Protein AF-A0A1V0BGT1-F1 (afdb_monomer)

Foldseek 3Di:
DPDDPDDWADDDPPPPPQQWQTDDDPVVVVVCVVVVHDDADDNGHTPLLVNLLVVLVVLCVVCVVVVNCVVCVLVSLVSLLVSLLSLLLVLLVLLVLLQVLCVVVVHDHLDLDDVCSVVCSVPNRQNVVSVVSSQSSCVSVVLDGQDVLSVVLSVLSCVQVVDRPLSPAFDWDQDPVRDTDTDHRCPDDGDRPSVVSSVSSVVSVVQQPDLPDQPSHSNVSSNVSVVVSCVVVVVDD

Radius of gyration: 20.03 Å; Cα contacts (8 Å, |Δi|>4): 282; chains: 1; bounding box: 56×40×54 Å

Structure (mmCIF, N/CA/C/O backbone):
data_AF-A0A1V0BGT1-F1
#
_entry.id   AF-A0A1V0BGT1-F1
#
loop_
_atom_site.group_PDB
_atom_site.id
_atom_site.type_symbol
_atom_site.label_atom_id
_atom_site.label_alt_id
_atom_site.label_comp_id
_atom_site.label_asym_id
_atom_site.label_entity_id
_atom_site.label_seq_id
_atom_site.pdbx_PDB_ins_code
_atom_site.Cartn_x
_atom_site.Cartn_y
_atom_site.Cartn_z
_atom_site.occupancy
_atom_site.B_iso_or_equiv
_atom_site.auth_seq_id
_atom_site.auth_comp_id
_atom_site.auth_asym_id
_atom_site.auth_atom_id
_atom_site.pdbx_PDB_model_num
ATOM 1 N N . MET A 1 1 ? -31.104 8.518 9.944 1.00 38.62 1 MET A N 1
ATOM 2 C CA . MET A 1 1 ? -30.681 7.632 8.843 1.00 38.62 1 MET A CA 1
ATOM 3 C C . MET A 1 1 ? -30.883 8.352 7.516 1.00 38.62 1 MET A C 1
ATOM 5 O O . MET A 1 1 ? -32.024 8.621 7.157 1.00 38.62 1 MET A O 1
ATOM 9 N N . SER A 1 2 ? -29.816 8.723 6.804 1.00 37.94 2 SER A N 1
ATOM 10 C CA . SER A 1 2 ? -29.949 9.074 5.385 1.00 37.94 2 SER A CA 1
ATOM 11 C C . SER A 1 2 ? -29.919 7.773 4.589 1.00 37.94 2 SER A C 1
ATOM 13 O O . SER A 1 2 ? -28.899 7.088 4.595 1.00 37.94 2 SER A O 1
ATOM 15 N N . GLN A 1 3 ? -31.022 7.416 3.931 1.00 43.50 3 GLN A N 1
ATOM 16 C CA . GLN A 1 3 ? -31.005 6.352 2.926 1.00 43.50 3 GLN A CA 1
ATOM 17 C C . GLN A 1 3 ? -29.917 6.674 1.895 1.00 43.50 3 GLN A C 1
ATOM 19 O O . GLN A 1 3 ? -29.832 7.811 1.422 1.00 43.50 3 GLN A O 1
ATOM 24 N N . LEU A 1 4 ? -29.067 5.694 1.584 1.00 51.91 4 LEU A N 1
ATOM 25 C CA . LEU A 1 4 ? -28.062 5.821 0.531 1.00 51.91 4 LEU A CA 1
ATOM 26 C C . LEU A 1 4 ? -28.767 6.268 -0.762 1.00 51.91 4 LEU A C 1
ATOM 28 O O . LEU A 1 4 ? -29.704 5.611 -1.212 1.00 51.91 4 LEU A O 1
ATOM 32 N N . GLN A 1 5 ? -28.349 7.402 -1.336 1.00 55.97 5 GLN A N 1
ATOM 33 C CA . GLN A 1 5 ? -28.971 7.965 -2.54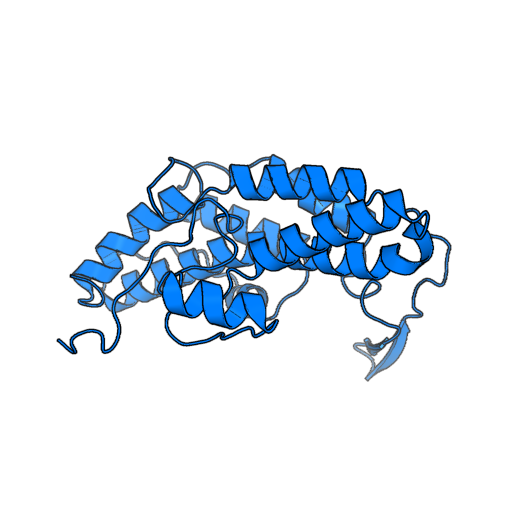7 1.00 55.97 5 GLN A CA 1
ATOM 34 C C . GLN A 1 5 ? -28.786 7.071 -3.785 1.00 55.97 5 GLN A C 1
ATOM 36 O O . GLN A 1 5 ? -29.566 7.171 -4.728 1.00 55.97 5 GLN A O 1
ATOM 41 N N . GLU A 1 6 ? -27.783 6.188 -3.779 1.00 61.09 6 GLU A N 1
ATOM 42 C CA . GLU A 1 6 ? -27.526 5.207 -4.833 1.00 61.09 6 GLU A CA 1
ATOM 43 C C . GLU A 1 6 ? -27.302 3.810 -4.220 1.00 61.09 6 GLU A C 1
ATOM 45 O O . GLU A 1 6 ? -26.682 3.707 -3.156 1.00 61.09 6 GLU A O 1
ATOM 50 N N . PRO A 1 7 ? -27.771 2.727 -4.870 1.00 69.25 7 PRO A N 1
ATOM 51 C CA . PRO A 1 7 ? -27.474 1.364 -4.439 1.00 69.25 7 PRO A CA 1
ATOM 52 C C . PRO A 1 7 ? -25.968 1.067 -4.519 1.00 69.25 7 PRO A C 1
ATOM 54 O O . PRO A 1 7 ? -25.305 1.417 -5.498 1.00 69.25 7 PRO A O 1
ATOM 57 N N . LEU A 1 8 ? -25.435 0.392 -3.495 1.00 75.62 8 LEU A N 1
ATOM 58 C CA . LEU A 1 8 ? -24.064 -0.123 -3.490 1.00 75.62 8 LEU A CA 1
ATOM 59 C C . LEU A 1 8 ? -23.987 -1.374 -4.368 1.00 75.62 8 LEU A C 1
ATOM 61 O O . LEU A 1 8 ? -24.786 -2.298 -4.222 1.00 75.62 8 LEU A O 1
ATOM 65 N N . TYR A 1 9 ? -23.008 -1.410 -5.267 1.00 78.06 9 TYR A N 1
ATOM 66 C CA . TYR A 1 9 ? -22.720 -2.574 -6.100 1.00 78.06 9 TYR A CA 1
ATOM 67 C C . TYR A 1 9 ? -21.392 -3.177 -5.667 1.00 78.06 9 TYR A C 1
ATOM 69 O O . TYR A 1 9 ? -20.457 -2.448 -5.345 1.00 78.06 9 TYR A O 1
ATOM 77 N N . LEU A 1 10 ? -21.284 -4.501 -5.694 1.00 77.44 10 LEU A N 1
ATOM 78 C CA . LEU A 1 10 ? -19.997 -5.171 -5.535 1.00 77.44 10 LEU A CA 1
ATOM 79 C C . LEU A 1 10 ? -19.204 -5.105 -6.853 1.00 77.44 10 LEU A C 1
ATOM 81 O O . LEU A 1 10 ? -19.816 -5.041 -7.928 1.00 77.44 10 LEU A O 1
ATOM 85 N N . PRO A 1 11 ? -17.860 -5.101 -6.802 1.00 73.06 11 PRO A N 1
ATOM 86 C CA . PRO A 1 11 ? -17.034 -5.301 -7.990 1.00 73.06 11 PRO A CA 1
ATOM 87 C C . PRO A 1 11 ? -17.420 -6.592 -8.727 1.00 73.06 11 PRO A C 1
ATOM 89 O O . PRO A 1 11 ? -17.835 -7.572 -8.108 1.00 73.06 11 PRO A O 1
ATOM 92 N N . LYS A 1 12 ? -17.302 -6.595 -10.059 1.00 70.62 12 LYS A N 1
ATOM 93 C CA . LYS A 1 12 ? -17.560 -7.794 -10.877 1.00 70.62 12 LYS A CA 1
ATOM 94 C C . LYS A 1 12 ? -16.383 -8.763 -10.780 1.00 70.62 12 LYS A C 1
ATOM 96 O O . LYS A 1 12 ? -15.253 -8.301 -10.739 1.00 70.62 12 LYS A O 1
ATOM 101 N N . ASP A 1 13 ? -16.624 -10.062 -10.957 1.00 66.12 13 ASP A N 1
ATOM 102 C CA . ASP A 1 13 ? -15.555 -11.080 -11.051 1.00 66.12 13 ASP A CA 1
ATOM 103 C C . ASP A 1 13 ? -14.520 -10.787 -12.154 1.00 66.12 13 ASP A C 1
ATOM 105 O O . ASP A 1 13 ? -13.369 -11.207 -12.079 1.00 66.12 13 ASP A O 1
ATOM 109 N N . SER A 1 14 ? -14.935 -10.080 -13.212 1.00 66.31 14 SER A N 1
ATOM 110 C CA . SER A 1 14 ? -14.071 -9.676 -14.326 1.00 66.31 14 SER A CA 1
ATOM 111 C C . SER A 1 14 ? -13.224 -8.434 -14.036 1.00 66.31 14 SER A C 1
ATOM 113 O O . SER A 1 14 ? -12.268 -8.160 -14.756 1.00 66.31 14 SER A O 1
ATOM 115 N N . GLU A 1 15 ? -13.633 -7.622 -13.062 1.00 67.44 15 GLU A N 1
ATOM 116 C CA . GLU A 1 15 ? -12.823 -6.510 -12.578 1.00 67.44 15 GLU A CA 1
ATOM 117 C C . GLU A 1 15 ? -11.793 -7.088 -11.605 1.00 67.44 15 GLU A C 1
ATOM 119 O O . GLU A 1 15 ? -12.158 -7.961 -10.820 1.00 67.44 15 GLU A O 1
ATOM 124 N N . PRO A 1 16 ? -10.516 -6.662 -11.632 1.00 68.06 16 PRO A N 1
ATOM 125 C CA . PRO A 1 16 ? -9.557 -7.137 -10.650 1.00 68.06 16 PRO A CA 1
ATOM 126 C C . PRO A 1 16 ? -10.090 -6.838 -9.249 1.00 68.06 16 PRO A C 1
ATOM 128 O O . PRO A 1 16 ? -10.141 -5.675 -8.827 1.00 68.06 16 PRO A O 1
ATOM 131 N N . SER A 1 17 ? -10.520 -7.896 -8.555 1.00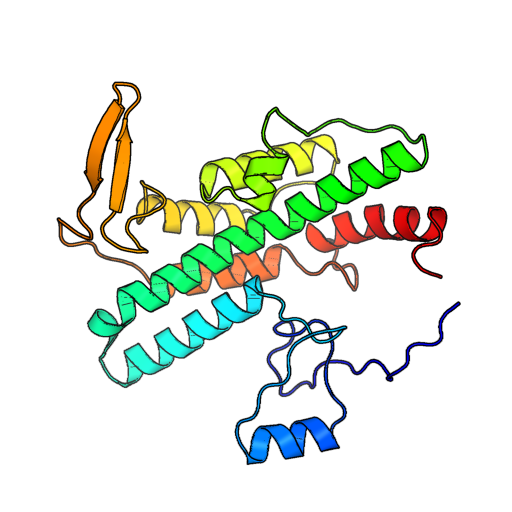 62.62 17 SER A N 1
ATOM 132 C CA . SER A 1 17 ? -11.022 -7.792 -7.196 1.00 62.62 17 SER A CA 1
ATOM 133 C C . SER A 1 17 ? -10.020 -6.991 -6.383 1.00 62.62 17 SER A C 1
ATOM 135 O O . SER A 1 17 ? -8.806 -7.179 -6.511 1.00 62.62 17 SER A O 1
ATOM 137 N N . ASN A 1 18 ? -10.546 -6.099 -5.549 1.00 68.19 18 ASN A N 1
ATOM 138 C CA . ASN A 1 18 ? -9.789 -5.242 -4.644 1.00 68.19 18 ASN A CA 1
ATOM 139 C C . ASN A 1 18 ? -9.192 -3.969 -5.251 1.00 68.19 18 ASN A C 1
ATOM 141 O O . ASN A 1 18 ? -8.587 -3.234 -4.488 1.00 68.19 18 ASN A O 1
ATOM 145 N N . VAL A 1 19 ? -9.369 -3.644 -6.541 1.00 76.62 19 VAL A N 1
ATOM 146 C CA . VAL A 1 19 ? -8.963 -2.319 -7.074 1.00 76.62 19 VAL A CA 1
ATOM 147 C C . VAL A 1 19 ? -9.947 -1.212 -6.684 1.00 76.62 19 VAL A C 1
ATOM 149 O O . VAL A 1 19 ? -9.522 -0.094 -6.400 1.00 76.62 19 VAL A O 1
ATOM 152 N N . LEU A 1 20 ? -11.246 -1.509 -6.621 1.00 81.31 20 LEU A N 1
ATOM 153 C CA . LEU A 1 20 ? -12.287 -0.604 -6.125 1.00 81.31 20 LEU A CA 1
ATOM 154 C C . LEU A 1 20 ? -12.924 -1.163 -4.850 1.00 81.31 20 LEU A C 1
ATOM 156 O O . LEU A 1 20 ? -13.073 -2.376 -4.713 1.00 81.31 20 LEU A O 1
ATOM 160 N N . ILE A 1 21 ? -13.335 -0.266 -3.947 1.00 76.19 21 ILE A N 1
ATOM 161 C CA . ILE A 1 21 ? -14.075 -0.633 -2.726 1.00 76.19 21 ILE A CA 1
ATOM 162 C C . ILE A 1 21 ? -15.527 -1.015 -3.068 1.00 76.19 21 ILE A C 1
ATOM 164 O O . ILE A 1 21 ? -16.044 -2.001 -2.554 1.00 76.19 21 ILE A O 1
ATOM 168 N N . TRP A 1 22 ? -16.163 -0.281 -3.987 1.00 78.50 22 TRP A N 1
ATOM 169 C CA . TRP A 1 22 ? -17.509 -0.570 -4.491 1.00 78.50 22 TRP A CA 1
ATOM 170 C C . TRP A 1 22 ? -17.566 -0.414 -6.018 1.00 78.50 22 TRP A C 1
ATOM 172 O O . TRP A 1 22 ? -16.886 0.432 -6.604 1.00 78.50 22 TRP A O 1
ATOM 182 N N . GLY A 1 23 ? -18.395 -1.236 -6.658 1.00 79.69 23 GLY A N 1
ATOM 183 C CA . GLY A 1 23 ? -18.613 -1.283 -8.099 1.00 79.69 23 GLY A CA 1
ATOM 184 C C . GLY A 1 23 ? -19.672 -0.301 -8.614 1.00 79.69 23 GLY A C 1
ATOM 185 O O . GLY A 1 23 ? -20.215 0.545 -7.900 1.00 79.69 23 GLY A O 1
ATOM 186 N N . LYS A 1 24 ? -19.982 -0.424 -9.908 1.00 81.81 24 LYS A N 1
ATOM 187 C CA . LYS A 1 24 ? -21.057 0.308 -10.603 1.00 81.81 24 LYS A CA 1
ATOM 188 C C . LYS A 1 24 ? -22.152 -0.663 -11.039 1.00 81.81 24 LYS A C 1
ATOM 190 O O . LYS A 1 24 ? -21.887 -1.858 -11.177 1.00 81.81 24 LYS A O 1
ATOM 195 N N . SER A 1 25 ? -23.335 -0.137 -11.369 1.00 85.00 25 SER A N 1
ATOM 196 C CA . SER A 1 25 ? -24.354 -0.950 -12.037 1.00 85.00 25 SER A CA 1
ATOM 197 C C . SER A 1 25 ? -23.792 -1.575 -13.325 1.00 85.00 25 SER A C 1
ATOM 199 O O . SER A 1 25 ? -22.964 -0.947 -14.006 1.00 85.00 25 SER A O 1
ATOM 201 N N . PRO A 1 26 ? -24.201 -2.805 -13.685 1.00 84.88 26 PRO A N 1
ATOM 202 C CA . PRO A 1 26 ? -23.688 -3.484 -14.868 1.00 84.88 26 PRO A CA 1
ATOM 203 C C . PRO A 1 26 ? -23.837 -2.674 -16.161 1.00 84.88 26 PRO A C 1
ATOM 205 O O . PRO A 1 26 ? -22.924 -2.703 -16.992 1.00 84.88 26 PRO A O 1
ATOM 208 N N . GLU A 1 27 ? -24.940 -1.938 -16.303 1.00 88.69 27 GLU A N 1
ATOM 209 C CA . GLU A 1 27 ? -25.273 -1.102 -17.458 1.00 88.69 27 GLU A CA 1
ATOM 210 C C . GLU A 1 27 ? -24.335 0.100 -17.551 1.00 88.69 27 GLU A C 1
ATOM 212 O O . GLU A 1 27 ? -23.765 0.353 -18.614 1.00 88.69 27 GLU A O 1
ATOM 217 N N . LEU A 1 28 ? -24.122 0.805 -16.432 1.00 87.75 28 LEU A N 1
ATOM 218 C CA . LEU A 1 28 ? -23.223 1.956 -16.383 1.00 87.75 28 LEU A CA 1
ATOM 219 C C . LEU A 1 28 ? -21.777 1.522 -16.616 1.00 87.75 28 LEU A C 1
ATOM 221 O O . LEU A 1 28 ? -21.063 2.173 -17.370 1.00 87.75 28 LEU A O 1
ATOM 225 N N . ALA A 1 29 ? -21.361 0.396 -16.028 1.00 85.56 29 ALA A N 1
ATOM 226 C CA . ALA A 1 29 ? -20.041 -0.175 -16.270 1.00 85.56 29 ALA A CA 1
ATOM 227 C C . ALA A 1 29 ? -19.832 -0.491 -17.759 1.00 85.56 29 ALA A C 1
ATOM 229 O O . ALA A 1 29 ? -18.795 -0.150 -18.317 1.00 85.56 29 ALA A O 1
ATOM 230 N N . LYS A 1 30 ? -20.822 -1.103 -18.425 1.00 88.44 30 LYS A N 1
ATOM 231 C CA . LYS A 1 30 ? -20.742 -1.414 -19.860 1.00 88.44 30 LYS A CA 1
ATOM 232 C C . LYS A 1 30 ? -20.669 -0.146 -20.715 1.00 88.44 30 LYS A C 1
ATOM 234 O O . LYS A 1 30 ? -19.862 -0.094 -21.641 1.00 88.44 30 LYS A O 1
ATOM 239 N N . ALA A 1 31 ? -21.490 0.857 -20.403 1.00 91.44 31 ALA A N 1
ATOM 240 C CA . ALA A 1 31 ? -21.488 2.135 -21.106 1.00 91.44 31 ALA A CA 1
ATOM 241 C C . ALA A 1 31 ? -20.132 2.838 -20.962 1.00 91.44 31 ALA A C 1
ATOM 243 O O . ALA A 1 31 ? -19.497 3.125 -21.971 1.00 91.44 31 ALA A O 1
ATOM 244 N N . ASP A 1 32 ? -19.656 3.019 -19.729 1.00 91.56 32 ASP A N 1
ATOM 245 C CA . ASP A 1 32 ? -18.374 3.659 -19.423 1.00 91.56 32 ASP A CA 1
ATOM 246 C C . ASP A 1 32 ? -17.196 2.930 -20.106 1.00 91.56 32 ASP A C 1
ATOM 248 O O . ASP A 1 32 ? -16.354 3.579 -20.725 1.00 91.56 32 ASP A O 1
ATOM 252 N N . LEU A 1 33 ? -17.166 1.589 -20.078 1.00 88.25 33 LEU A N 1
ATOM 253 C CA . LEU A 1 33 ? -16.124 0.791 -20.740 1.00 88.25 33 LEU A CA 1
ATOM 254 C C . LEU A 1 33 ? -16.113 0.975 -22.261 1.00 88.25 33 LEU A C 1
ATOM 256 O O . LEU A 1 33 ? -15.042 1.088 -22.850 1.00 88.25 33 LEU A O 1
ATOM 260 N N . SER A 1 34 ? -17.285 1.034 -22.901 1.00 92.38 34 SER A N 1
ATOM 261 C CA . SER A 1 34 ? -17.382 1.157 -24.364 1.00 92.38 34 SER A CA 1
ATOM 262 C C . SER A 1 34 ? -16.814 2.467 -24.921 1.00 92.38 34 SER A C 1
ATOM 264 O O . SER A 1 34 ? -16.474 2.532 -26.100 1.00 92.38 34 SER A O 1
ATOM 266 N N . VAL A 1 35 ? -16.692 3.493 -24.074 1.00 95.44 35 VAL A N 1
ATOM 267 C CA . VAL A 1 35 ? -16.174 4.820 -24.440 1.00 95.44 35 VAL A CA 1
ATOM 268 C C . VAL A 1 35 ? -14.925 5.223 -23.645 1.00 95.44 35 VAL A C 1
ATOM 270 O O . VAL A 1 35 ? -14.478 6.360 -23.754 1.00 95.44 35 VAL A O 1
ATOM 273 N N . GLY A 1 36 ? -14.352 4.315 -22.846 1.00 90.00 36 GLY A N 1
ATOM 274 C CA . GLY A 1 36 ? -13.121 4.563 -22.087 1.00 90.00 36 GLY A CA 1
ATOM 275 C C . GLY A 1 36 ? -13.251 5.595 -20.958 1.00 90.00 36 GLY A C 1
ATOM 276 O O . GLY A 1 36 ? -12.300 6.322 -20.682 1.00 90.00 36 GLY A O 1
ATOM 277 N N . ILE A 1 37 ? -14.413 5.690 -20.305 1.00 91.06 37 ILE A N 1
ATOM 278 C CA . ILE A 1 37 ? -14.660 6.657 -19.225 1.00 91.06 37 ILE A CA 1
ATOM 279 C C . ILE A 1 37 ? -14.452 6.011 -17.852 1.00 91.06 37 ILE A C 1
ATOM 281 O O . ILE A 1 37 ? -15.076 5.010 -17.509 1.00 91.06 37 ILE A O 1
ATOM 285 N N . ALA A 1 38 ? -13.638 6.646 -17.007 1.00 86.44 38 ALA A N 1
ATOM 286 C CA . ALA A 1 38 ? -13.582 6.354 -15.578 1.00 86.44 38 ALA A CA 1
ATOM 287 C C . ALA A 1 38 ? -14.452 7.353 -14.797 1.00 86.44 38 ALA A C 1
ATOM 289 O O . ALA A 1 38 ? -14.438 8.553 -15.058 1.00 86.44 38 ALA A O 1
ATOM 290 N N . ARG A 1 39 ? -15.193 6.857 -13.799 1.00 83.94 39 ARG A N 1
ATOM 291 C CA . ARG A 1 39 ? -15.967 7.687 -12.856 1.00 83.94 39 ARG A CA 1
ATOM 292 C C . ARG A 1 39 ? -15.571 7.267 -11.456 1.00 83.94 39 ARG A C 1
ATOM 294 O O . ARG A 1 39 ? -15.813 6.114 -11.103 1.00 83.94 39 ARG A O 1
ATOM 301 N N . ILE A 1 40 ? -14.944 8.177 -10.722 1.00 82.00 40 ILE A N 1
ATOM 302 C CA . ILE A 1 40 ? -14.318 7.921 -9.424 1.00 82.00 40 ILE A CA 1
ATOM 303 C C . ILE A 1 40 ? -14.889 8.917 -8.408 1.00 82.00 40 ILE A C 1
ATOM 305 O O . ILE A 1 40 ? -15.132 10.071 -8.760 1.00 82.00 40 ILE A O 1
ATOM 309 N N . GLY A 1 41 ? -15.110 8.473 -7.168 1.00 77.31 41 GLY A N 1
ATOM 310 C CA . GLY A 1 41 ? -15.596 9.303 -6.061 1.00 77.31 41 GLY A CA 1
ATOM 311 C C . GLY A 1 41 ? -16.835 8.737 -5.360 1.00 77.31 41 GLY A C 1
ATOM 312 O O . GLY A 1 41 ? -17.443 7.761 -5.810 1.00 77.31 41 GLY A O 1
ATOM 313 N N . GLY A 1 42 ? -17.206 9.356 -4.235 1.00 78.00 42 GLY A N 1
ATOM 314 C CA . GLY A 1 42 ? -18.254 8.846 -3.343 1.00 78.00 42 GLY A CA 1
ATOM 315 C C . GLY A 1 42 ? -17.851 7.497 -2.745 1.00 78.00 42 GLY A C 1
ATOM 316 O O . GLY A 1 42 ? -16.711 7.328 -2.329 1.00 78.00 42 GLY A O 1
ATOM 317 N N . PHE A 1 43 ? -18.754 6.517 -2.771 1.00 72.75 43 PHE A N 1
ATOM 318 C CA . PHE A 1 43 ? -18.443 5.143 -2.355 1.00 72.75 43 PHE A CA 1
ATOM 319 C C . PHE A 1 43 ? -17.559 4.395 -3.375 1.00 72.75 43 PHE A C 1
ATOM 321 O O . PHE A 1 43 ? -16.993 3.357 -3.075 1.00 72.75 43 PHE A O 1
ATOM 328 N N . ARG A 1 44 ? -17.361 4.913 -4.591 1.00 77.44 44 ARG A N 1
ATOM 329 C CA . ARG A 1 44 ? -16.545 4.254 -5.626 1.00 77.44 44 ARG A CA 1
ATOM 330 C C . ARG A 1 44 ? -15.138 4.833 -5.643 1.00 77.44 44 ARG A C 1
ATOM 332 O O . ARG A 1 44 ? -14.752 5.553 -6.570 1.00 77.44 44 ARG A O 1
ATOM 339 N N . THR A 1 45 ? -14.398 4.574 -4.575 1.00 78.44 45 THR A N 1
ATOM 340 C CA . THR A 1 45 ? -13.001 4.987 -4.429 1.00 78.44 45 THR A CA 1
ATOM 341 C C . THR A 1 45 ? -12.053 3.830 -4.745 1.00 78.44 45 THR A C 1
ATOM 343 O O . THR A 1 45 ? -12.373 2.669 -4.461 1.00 78.44 45 THR A O 1
ATOM 346 N N . PRO A 1 46 ? -10.882 4.115 -5.345 1.00 83.75 46 PRO A N 1
ATOM 347 C CA . PRO A 1 46 ? -9.865 3.104 -5.545 1.00 83.75 46 PRO A CA 1
ATOM 348 C C . PRO A 1 46 ? -9.283 2.670 -4.209 1.00 83.75 46 PRO A C 1
ATOM 350 O O . PRO A 1 46 ? -8.938 3.497 -3.364 1.00 83.75 46 PRO A O 1
ATOM 353 N N . ASN A 1 47 ? -9.070 1.371 -4.065 1.00 86.25 47 ASN A N 1
ATOM 354 C CA . ASN A 1 47 ? -8.040 0.880 -3.177 1.00 86.25 47 ASN A CA 1
ATOM 355 C C . ASN A 1 47 ? -6.695 1.183 -3.843 1.00 86.25 47 ASN A C 1
ATOM 357 O O . ASN A 1 47 ? -6.218 0.449 -4.712 1.00 86.25 47 ASN A O 1
ATOM 361 N N . TYR A 1 48 ? -6.105 2.313 -3.465 1.00 88.94 48 TYR A N 1
ATOM 362 C CA . TYR A 1 48 ? -4.898 2.814 -4.109 1.00 88.94 48 TYR A CA 1
ATOM 363 C C . TYR A 1 48 ? -3.741 1.809 -4.064 1.00 88.94 48 TYR A C 1
ATOM 365 O O . TYR A 1 48 ? -3.053 1.660 -5.069 1.00 88.94 48 TYR A O 1
ATOM 373 N N . ALA A 1 49 ? -3.554 1.068 -2.964 1.00 91.25 49 ALA A N 1
ATOM 374 C CA . ALA A 1 49 ? -2.494 0.062 -2.869 1.00 91.25 49 ALA A CA 1
ATOM 375 C C . ALA A 1 49 ? -2.630 -0.998 -3.975 1.00 91.25 49 ALA A C 1
ATOM 377 O O . ALA A 1 49 ? -1.674 -1.265 -4.704 1.00 91.25 49 ALA A O 1
ATOM 378 N N . GLN A 1 50 ? -3.839 -1.539 -4.147 1.00 89.75 50 GLN A N 1
ATOM 379 C CA . GLN A 1 50 ? -4.139 -2.535 -5.178 1.00 89.75 50 GLN A CA 1
ATOM 380 C C . GLN A 1 50 ? -4.085 -1.942 -6.582 1.00 89.75 50 GLN A C 1
ATOM 382 O O . GLN A 1 50 ? -3.552 -2.570 -7.493 1.00 89.75 50 GLN A O 1
ATOM 387 N N . ALA A 1 51 ? -4.583 -0.718 -6.763 1.00 91.19 51 ALA A N 1
ATOM 388 C CA . ALA A 1 51 ? -4.529 -0.025 -8.043 1.00 91.19 51 ALA A CA 1
ATOM 389 C C . ALA A 1 51 ? -3.078 0.173 -8.516 1.00 91.19 51 ALA A C 1
ATOM 391 O O . ALA A 1 51 ? -2.761 -0.144 -9.662 1.00 91.19 51 ALA A O 1
ATOM 392 N N . TYR A 1 52 ? -2.179 0.629 -7.635 1.00 94.75 52 TYR A N 1
ATOM 393 C CA . TYR A 1 52 ? -0.759 0.782 -7.960 1.00 94.75 52 TYR A CA 1
ATOM 394 C C . TYR A 1 52 ? -0.066 -0.560 -8.191 1.00 94.75 52 TYR A C 1
ATOM 396 O O . TYR A 1 52 ? 0.694 -0.690 -9.151 1.00 94.75 52 TYR A O 1
ATOM 404 N N . LEU A 1 53 ? -0.362 -1.573 -7.371 1.00 94.06 53 LEU A N 1
ATOM 405 C CA . LEU A 1 53 ? 0.184 -2.919 -7.536 1.00 94.06 53 LEU A CA 1
ATOM 406 C C . LEU A 1 53 ? -0.221 -3.538 -8.883 1.00 94.06 53 LEU A C 1
ATOM 408 O O . LEU A 1 53 ? 0.618 -4.109 -9.585 1.00 94.06 53 LEU A O 1
ATOM 412 N N . HIS A 1 54 ? -1.492 -3.390 -9.262 1.00 93.38 54 HIS A N 1
ATOM 413 C CA . HIS A 1 54 ? -2.024 -3.875 -10.530 1.00 93.38 54 HIS A CA 1
ATOM 414 C C . HIS A 1 54 ? -1.453 -3.093 -11.717 1.00 93.38 54 HIS A C 1
ATOM 416 O O . HIS A 1 54 ? -1.023 -3.700 -12.698 1.00 93.38 54 HIS A O 1
ATOM 422 N N . ALA A 1 55 ? -1.379 -1.763 -11.620 1.00 95.06 55 ALA A N 1
ATOM 423 C CA . ALA A 1 55 ? -0.770 -0.923 -12.647 1.00 95.06 55 ALA A CA 1
ATOM 424 C C . ALA A 1 55 ? 0.704 -1.288 -12.880 1.00 95.06 55 ALA A C 1
ATOM 426 O O . ALA A 1 55 ? 1.117 -1.434 -14.029 1.00 95.06 55 ALA A O 1
ATOM 427 N N . ALA A 1 56 ? 1.474 -1.510 -11.809 1.00 97.00 56 ALA A N 1
ATOM 428 C CA . ALA A 1 56 ? 2.860 -1.962 -11.898 1.00 97.00 56 ALA A CA 1
ATOM 429 C C . ALA A 1 56 ? 2.972 -3.322 -12.603 1.00 97.00 56 ALA A C 1
ATOM 431 O O . ALA A 1 56 ? 3.791 -3.476 -13.50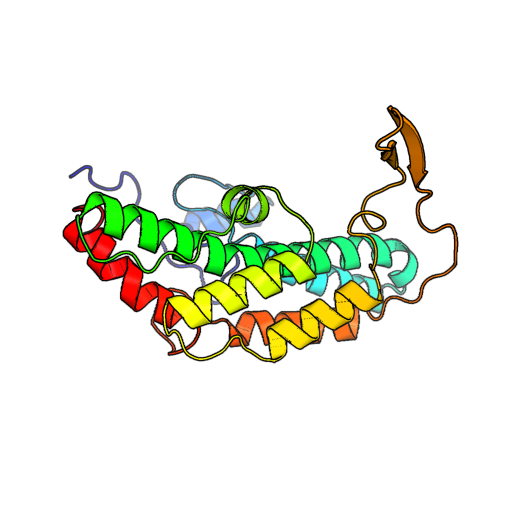6 1.00 97.00 56 ALA A O 1
ATOM 432 N N . SER A 1 57 ? 2.116 -4.287 -12.244 1.00 96.75 57 SER A N 1
ATOM 433 C CA . SER A 1 57 ? 2.088 -5.612 -12.875 1.00 96.75 57 SER A CA 1
ATOM 434 C C . SER A 1 57 ? 1.765 -5.534 -14.367 1.00 96.75 57 SER A C 1
ATOM 436 O O . SER A 1 57 ? 2.443 -6.157 -15.184 1.00 96.75 57 SER A O 1
ATOM 438 N N . THR A 1 58 ? 0.744 -4.758 -14.732 1.00 96.44 58 THR A N 1
ATOM 439 C CA . THR A 1 58 ? 0.323 -4.578 -16.124 1.00 96.44 58 THR A CA 1
ATOM 440 C C . THR A 1 58 ? 1.417 -3.901 -16.939 1.00 96.44 58 THR A C 1
ATOM 442 O O . THR A 1 58 ? 1.781 -4.404 -18.001 1.00 96.44 58 THR A O 1
ATOM 445 N N . LEU A 1 59 ? 2.002 -2.817 -16.421 1.00 97.81 59 LEU A N 1
ATOM 446 C CA . LEU A 1 59 ? 3.085 -2.116 -17.102 1.00 97.81 59 LEU A CA 1
ATOM 447 C C . LEU A 1 59 ? 4.330 -2.997 -17.241 1.00 97.81 59 LEU A C 1
ATOM 449 O O . LEU A 1 59 ? 4.934 -3.012 -18.308 1.00 97.81 59 LEU A O 1
ATOM 453 N N . LEU A 1 60 ? 4.681 -3.779 -16.216 1.00 98.25 60 LEU A N 1
ATOM 454 C CA . LEU A 1 60 ? 5.785 -4.736 -16.275 1.00 98.25 60 LEU A CA 1
ATOM 455 C C . LEU A 1 60 ? 5.561 -5.790 -17.365 1.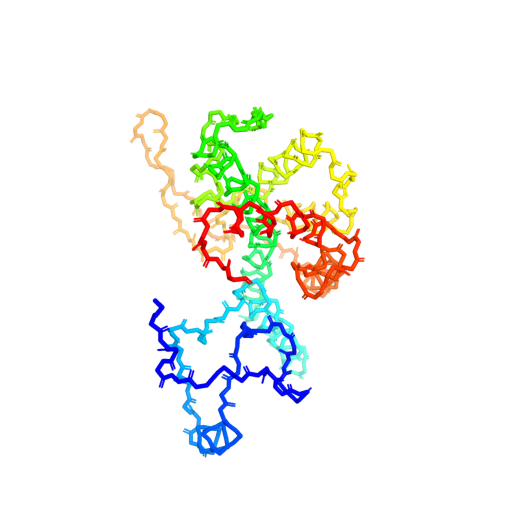00 98.25 60 LEU A C 1
ATOM 457 O O . LEU A 1 60 ? 6.454 -6.022 -18.172 1.00 98.25 60 LEU A O 1
ATOM 461 N N . LYS A 1 61 ? 4.370 -6.397 -17.426 1.00 98.12 61 LYS A N 1
ATOM 462 C CA . LYS A 1 61 ? 4.035 -7.405 -18.446 1.00 98.12 61 LYS A CA 1
ATOM 463 C C . LYS A 1 61 ? 4.143 -6.845 -19.861 1.00 98.12 61 LYS A C 1
ATOM 465 O O . LYS A 1 61 ? 4.766 -7.474 -20.710 1.00 98.12 61 LYS A O 1
ATOM 470 N N . VAL A 1 62 ? 3.568 -5.665 -20.098 1.00 97.94 62 VAL A N 1
ATOM 471 C CA . VAL A 1 62 ? 3.655 -4.988 -21.400 1.00 97.94 62 VAL A CA 1
ATOM 472 C C . VAL A 1 62 ? 5.106 -4.635 -21.720 1.00 97.94 62 VAL A C 1
ATOM 474 O O . VAL A 1 62 ? 5.568 -4.910 -22.817 1.00 97.94 62 VAL A O 1
ATOM 477 N N . SER A 1 63 ? 5.861 -4.103 -20.759 1.00 97.50 63 SER A N 1
ATOM 478 C CA . SER A 1 63 ? 7.253 -3.695 -20.989 1.00 97.50 63 SER A CA 1
ATOM 479 C C . SER A 1 63 ? 8.179 -4.872 -21.284 1.00 97.50 63 SER A C 1
ATOM 481 O O . SER A 1 63 ? 9.118 -4.722 -22.057 1.00 97.50 63 SER A O 1
ATOM 483 N N . LEU A 1 64 ? 7.919 -6.037 -20.686 1.00 97.19 64 LEU A N 1
ATOM 484 C CA . LEU A 1 64 ? 8.620 -7.279 -21.014 1.00 97.19 64 LEU A CA 1
ATOM 485 C C . LEU A 1 64 ? 8.265 -7.768 -22.422 1.00 97.19 64 LEU A C 1
ATOM 487 O O . LEU A 1 64 ? 9.161 -8.149 -23.164 1.00 97.19 64 LEU A O 1
ATOM 491 N N . HIS A 1 65 ? 6.980 -7.746 -22.786 1.00 97.94 65 HIS A N 1
ATOM 492 C CA . HIS A 1 65 ? 6.510 -8.176 -24.106 1.00 97.94 65 HIS A CA 1
ATOM 493 C C . HIS A 1 65 ? 7.039 -7.286 -25.238 1.00 97.94 65 HIS A C 1
ATOM 495 O O . HIS A 1 65 ? 7.471 -7.790 -26.266 1.00 97.94 65 HIS A O 1
ATOM 501 N N . GLU A 1 66 ? 7.027 -5.970 -25.032 1.00 97.75 66 GLU A N 1
ATOM 502 C CA . GLU A 1 66 ? 7.469 -4.973 -26.013 1.00 97.75 66 GLU A CA 1
ATOM 503 C C . GLU A 1 66 ? 8.981 -4.682 -25.938 1.00 97.75 66 GLU A C 1
ATOM 505 O O . GLU A 1 66 ? 9.456 -3.771 -26.607 1.00 97.75 66 GLU A O 1
ATOM 510 N N . GLU A 1 67 ? 9.738 -5.388 -25.090 1.00 97.25 67 GLU A N 1
ATOM 511 C CA . GLU A 1 67 ? 11.184 -5.177 -24.887 1.00 97.25 67 GLU A CA 1
ATOM 512 C C . GLU A 1 67 ? 11.551 -3.723 -24.500 1.00 97.25 67 GLU A C 1
ATOM 514 O O . GLU A 1 67 ? 12.609 -3.194 -24.835 1.00 97.25 67 GLU A O 1
ATOM 519 N N . THR A 1 68 ? 10.677 -3.054 -23.742 1.00 96.88 68 THR A N 1
ATOM 520 C CA . THR A 1 68 ? 10.826 -1.647 -23.326 1.00 96.88 68 THR A CA 1
ATOM 521 C C . THR A 1 68 ? 11.125 -1.490 -21.833 1.00 96.88 68 THR A C 1
ATOM 523 O O . THR A 1 68 ? 10.830 -0.447 -21.243 1.00 96.88 68 THR A O 1
ATOM 526 N N . LEU A 1 69 ? 11.710 -2.511 -21.197 1.00 94.00 69 LEU A N 1
ATOM 527 C CA . LEU A 1 69 ? 11.883 -2.547 -19.743 1.00 94.00 69 LEU A CA 1
ATOM 528 C C . LEU A 1 69 ? 12.696 -1.359 -19.213 1.00 94.00 69 LEU A C 1
ATOM 530 O O . LEU A 1 69 ? 12.283 -0.748 -18.233 1.00 94.00 69 LEU A O 1
ATOM 534 N N . ASP A 1 70 ? 13.774 -0.962 -19.889 1.00 90.69 70 ASP A N 1
ATOM 535 C CA . ASP A 1 70 ? 14.604 0.170 -19.457 1.00 90.69 70 ASP A CA 1
ATOM 536 C C . ASP A 1 70 ? 13.836 1.499 -19.483 1.00 90.69 70 ASP A C 1
ATOM 538 O O . ASP A 1 70 ? 13.974 2.310 -18.566 1.00 90.69 70 ASP A O 1
ATOM 542 N N . HIS A 1 71 ? 12.947 1.682 -20.468 1.00 90.50 71 HIS A N 1
ATOM 543 C CA . HIS A 1 71 ? 12.102 2.874 -20.604 1.00 90.50 71 HIS A CA 1
ATOM 544 C C . HIS A 1 71 ? 11.077 2.991 -19.471 1.00 90.50 71 HIS A C 1
ATOM 546 O O . HIS A 1 71 ? 10.776 4.090 -19.006 1.00 90.50 71 HIS A O 1
ATOM 552 N N . HIS A 1 72 ? 10.540 1.855 -19.026 1.00 94.62 72 HIS A N 1
ATOM 553 C CA . HIS A 1 72 ? 9.464 1.802 -18.038 1.00 94.62 72 HIS A CA 1
ATOM 554 C C . HIS A 1 72 ? 9.938 1.404 -16.638 1.00 94.62 72 HIS A C 1
ATOM 556 O O . HIS A 1 72 ? 9.138 1.421 -15.704 1.00 94.62 72 HIS A O 1
ATOM 562 N N . SER A 1 73 ? 11.225 1.095 -16.467 1.00 92.44 73 SER A N 1
ATOM 563 C CA . SER A 1 73 ? 11.800 0.583 -15.220 1.00 92.44 73 SER A CA 1
ATOM 564 C C . SER A 1 73 ? 11.497 1.482 -14.021 1.00 92.44 73 SER A C 1
ATOM 566 O O . SER A 1 73 ? 10.981 1.021 -13.003 1.00 92.44 73 SER A O 1
ATOM 568 N N . LEU A 1 74 ? 11.742 2.783 -14.170 1.00 90.56 74 LEU A N 1
ATOM 569 C CA . LEU A 1 74 ? 11.473 3.791 -13.150 1.00 90.56 74 LEU A CA 1
ATOM 570 C C . LEU A 1 74 ? 9.976 3.952 -12.843 1.00 90.56 74 LEU A C 1
ATOM 572 O O . LEU A 1 74 ? 9.618 3.854 -11.669 1.00 90.56 74 LEU A O 1
ATOM 576 N N . PRO A 1 75 ? 9.083 4.156 -13.835 1.00 93.25 75 PRO A N 1
ATOM 577 C CA . PRO A 1 75 ? 7.642 4.143 -13.596 1.00 93.25 75 PRO A CA 1
ATOM 578 C C . PRO A 1 75 ? 7.145 2.885 -12.874 1.00 93.25 75 PRO A C 1
ATOM 580 O O . PRO A 1 75 ? 6.390 3.002 -11.911 1.00 93.25 75 PRO A O 1
ATOM 583 N N . ILE A 1 76 ? 7.586 1.692 -13.289 1.00 96.06 76 ILE A N 1
ATOM 584 C CA . ILE A 1 76 ? 7.198 0.430 -12.643 1.00 96.06 76 ILE A CA 1
ATOM 585 C C . ILE A 1 76 ? 7.658 0.436 -11.184 1.00 96.06 76 ILE A C 1
ATOM 587 O O . ILE A 1 76 ? 6.847 0.208 -10.285 1.00 96.06 76 ILE A O 1
ATOM 591 N N . PHE A 1 77 ? 8.930 0.754 -10.931 1.00 94.81 77 PHE A N 1
ATOM 592 C CA . PHE A 1 77 ? 9.477 0.786 -9.577 1.00 94.81 77 PHE A CA 1
ATOM 593 C C . PHE A 1 77 ? 8.774 1.817 -8.684 1.00 94.81 77 PHE A C 1
ATOM 595 O O . PHE A 1 77 ? 8.476 1.536 -7.524 1.00 94.81 77 PHE A O 1
ATOM 602 N N . PHE A 1 78 ? 8.439 2.993 -9.221 1.00 93.00 78 PHE A N 1
ATOM 603 C CA . PHE A 1 78 ? 7.675 4.012 -8.503 1.00 93.00 78 PHE A CA 1
ATOM 604 C C . PHE A 1 78 ? 6.309 3.481 -8.043 1.00 93.00 78 PHE A C 1
ATOM 606 O O . PHE A 1 78 ? 5.942 3.652 -6.877 1.00 93.00 78 PHE A O 1
ATOM 613 N N . LEU A 1 79 ? 5.577 2.807 -8.937 1.00 95.44 79 LEU A N 1
ATOM 614 C CA . LEU A 1 79 ? 4.276 2.210 -8.626 1.00 95.44 79 LEU A CA 1
ATOM 615 C C . LEU A 1 79 ? 4.411 1.111 -7.560 1.00 95.44 79 LEU A C 1
ATOM 617 O O . LEU A 1 79 ? 3.636 1.086 -6.606 1.00 95.44 79 LEU A O 1
ATOM 621 N N . GLN A 1 80 ? 5.432 0.256 -7.667 1.00 96.25 80 GLN A N 1
ATOM 622 C CA . GLN A 1 80 ? 5.734 -0.795 -6.687 1.00 96.25 80 GLN A CA 1
ATOM 623 C C . GLN A 1 80 ? 6.035 -0.222 -5.301 1.00 96.25 80 GLN A C 1
ATOM 625 O O . GLN A 1 80 ? 5.434 -0.624 -4.304 1.00 96.25 80 GLN A O 1
ATOM 630 N N . ARG A 1 81 ? 6.927 0.769 -5.235 1.00 94.69 81 ARG A N 1
ATOM 631 C CA . ARG A 1 81 ? 7.281 1.450 -3.989 1.00 94.69 81 ARG A CA 1
ATOM 632 C C . ARG A 1 81 ? 6.068 2.111 -3.345 1.00 94.69 81 ARG A C 1
ATOM 634 O O . ARG A 1 81 ? 5.923 2.075 -2.125 1.00 94.69 81 ARG A O 1
ATOM 641 N N . HIS A 1 82 ? 5.201 2.734 -4.138 1.00 93.75 82 HIS A N 1
ATOM 642 C CA . HIS A 1 82 ? 4.031 3.412 -3.595 1.00 93.75 82 HIS A CA 1
ATOM 643 C C . HIS A 1 82 ? 2.940 2.428 -3.149 1.00 93.75 82 HIS A C 1
ATOM 645 O O . HIS A 1 82 ? 2.312 2.649 -2.116 1.00 93.75 82 HIS A O 1
ATOM 651 N N . ALA A 1 83 ? 2.785 1.296 -3.844 1.00 95.44 83 ALA A N 1
ATOM 652 C CA . ALA A 1 83 ? 1.970 0.189 -3.355 1.00 95.44 83 ALA A CA 1
ATOM 653 C C . ALA A 1 83 ? 2.475 -0.306 -1.988 1.00 95.44 83 ALA A C 1
ATOM 655 O O . ALA A 1 83 ? 1.679 -0.419 -1.062 1.00 95.44 83 ALA A O 1
ATOM 656 N N . ALA A 1 84 ? 3.788 -0.508 -1.824 1.00 96.06 84 ALA A N 1
ATOM 657 C CA . ALA A 1 84 ? 4.391 -0.903 -0.546 1.00 96.06 84 ALA A CA 1
ATOM 658 C C . ALA A 1 84 ? 4.097 0.100 0.583 1.00 96.06 84 ALA A C 1
ATOM 660 O O . ALA A 1 84 ? 3.701 -0.294 1.677 1.00 96.06 84 ALA A O 1
ATOM 661 N N . GLU A 1 85 ? 4.243 1.401 0.307 1.00 95.50 85 GLU A N 1
ATOM 662 C CA . GLU A 1 85 ? 3.923 2.472 1.260 1.00 95.50 85 GLU A CA 1
ATOM 663 C C . GLU A 1 85 ? 2.467 2.380 1.736 1.00 95.50 85 GLU A C 1
ATOM 665 O O . GLU A 1 85 ? 2.195 2.458 2.933 1.00 95.50 85 GLU A O 1
ATOM 670 N N . LEU A 1 86 ? 1.527 2.177 0.813 1.00 94.88 86 LEU A N 1
ATOM 671 C CA . LEU A 1 86 ? 0.104 2.104 1.140 1.00 94.88 86 LEU A CA 1
ATOM 672 C C . LEU A 1 86 ? -0.280 0.794 1.837 1.00 94.88 86 LEU A C 1
ATOM 674 O O . LEU A 1 86 ? -1.142 0.820 2.712 1.00 94.88 86 LEU A O 1
ATOM 678 N N . LEU A 1 87 ? 0.383 -0.322 1.515 1.00 95.25 87 LEU A N 1
ATOM 679 C CA . LEU A 1 87 ? 0.229 -1.587 2.243 1.00 95.25 87 LEU A CA 1
ATOM 680 C C . LEU A 1 87 ? 0.667 -1.466 3.712 1.00 95.25 87 LEU A C 1
ATOM 682 O O . LEU A 1 87 ? 0.106 -2.148 4.563 1.00 95.25 87 LEU A O 1
ATOM 686 N N . LEU A 1 88 ? 1.622 -0.584 4.026 1.00 96.75 88 LEU A N 1
ATOM 687 C CA . LEU A 1 88 ? 2.022 -0.276 5.405 1.00 96.75 88 LEU A CA 1
ATOM 688 C C . LEU A 1 88 ? 1.090 0.745 6.069 1.00 96.75 88 LEU A C 1
ATOM 690 O O . LEU A 1 88 ? 0.740 0.608 7.239 1.00 96.75 88 LEU A O 1
ATOM 694 N N . LYS A 1 89 ? 0.669 1.778 5.332 1.00 95.62 89 LYS A N 1
ATOM 695 C CA . LYS A 1 89 ? -0.191 2.841 5.872 1.00 95.62 89 LYS A CA 1
ATOM 696 C C . LYS A 1 89 ? -1.607 2.371 6.177 1.00 95.62 89 LYS A C 1
ATOM 698 O O . LYS A 1 89 ? -2.167 2.821 7.167 1.00 95.62 89 LYS A O 1
ATOM 703 N N . ALA A 1 90 ? -2.176 1.472 5.376 1.00 92.75 90 ALA A N 1
ATOM 704 C CA . ALA A 1 90 ? -3.530 0.966 5.595 1.00 92.75 90 ALA A CA 1
ATOM 705 C C . ALA A 1 90 ? -3.735 0.357 7.004 1.00 92.75 90 ALA A C 1
ATOM 707 O O . ALA A 1 90 ? -4.620 0.832 7.719 1.00 92.75 90 ALA A O 1
ATOM 708 N N . PRO A 1 91 ? -2.919 -0.615 7.468 1.00 94.38 91 PRO A N 1
ATOM 709 C CA . PRO A 1 91 ? -3.048 -1.135 8.827 1.00 94.38 91 PRO A CA 1
ATOM 710 C C . PRO A 1 91 ? -2.759 -0.071 9.898 1.00 94.38 91 PRO A C 1
ATOM 712 O O . PRO A 1 91 ? -3.467 -0.027 10.901 1.00 94.38 91 PRO A O 1
ATOM 715 N N . LEU A 1 92 ? -1.785 0.828 9.685 1.00 95.38 92 LEU A N 1
ATOM 716 C CA . LEU A 1 92 ? -1.497 1.925 10.625 1.00 95.38 92 LEU A CA 1
ATOM 717 C C . LEU A 1 92 ? -2.683 2.869 10.815 1.00 95.38 92 LEU A C 1
ATOM 719 O O . LEU A 1 92 ? -3.001 3.240 11.943 1.00 95.38 92 LEU A O 1
ATOM 723 N N . GLN A 1 93 ? -3.333 3.260 9.720 1.00 93.38 93 GLN A N 1
ATOM 724 C CA . GLN A 1 93 ? -4.493 4.146 9.749 1.00 93.38 93 GLN A CA 1
ATOM 725 C C . GLN A 1 93 ? -5.645 3.509 10.525 1.00 93.38 93 GLN A C 1
ATOM 727 O O . GLN A 1 93 ? -6.205 4.163 11.402 1.00 93.38 93 GLN A O 1
ATOM 732 N N . LEU A 1 94 ? -5.920 2.218 10.309 1.00 92.62 94 LEU A N 1
ATOM 733 C CA . LEU A 1 94 ? -6.906 1.489 11.111 1.00 92.62 94 LEU A CA 1
ATOM 734 C C . LEU A 1 94 ? -6.524 1.422 12.589 1.00 92.62 94 LEU A C 1
ATOM 736 O O . LEU A 1 94 ? -7.369 1.650 13.448 1.00 92.62 94 LEU A O 1
ATOM 740 N N . GLY A 1 95 ? -5.258 1.156 12.916 1.00 93.94 95 GLY A N 1
ATOM 741 C CA . GLY A 1 95 ? -4.798 1.183 14.305 1.00 93.94 95 GLY A CA 1
ATOM 742 C C . GLY A 1 95 ? -5.008 2.545 14.970 1.00 93.94 95 GLY A C 1
ATOM 743 O O . GLY A 1 95 ? -5.449 2.615 16.119 1.00 93.94 95 GLY A O 1
ATOM 744 N N . ILE A 1 96 ? -4.723 3.633 14.248 1.00 93.56 96 ILE A N 1
ATOM 745 C CA . ILE A 1 96 ? -4.951 5.007 14.716 1.00 93.56 96 ILE A CA 1
ATOM 746 C C . ILE A 1 96 ? -6.450 5.243 14.943 1.00 93.56 96 ILE A C 1
ATOM 748 O O . ILE A 1 96 ? -6.831 5.818 15.963 1.00 93.56 96 ILE A O 1
ATOM 752 N N . GLU A 1 97 ? -7.309 4.794 14.028 1.00 92.81 97 GLU A N 1
ATOM 753 C CA . GLU A 1 97 ? -8.762 4.882 14.192 1.00 92.81 97 GLU A CA 1
ATOM 754 C C . GLU A 1 97 ? -9.249 4.097 15.410 1.00 92.81 97 GLU A C 1
ATOM 756 O O . GLU A 1 97 ? -9.988 4.651 16.222 1.00 92.81 97 GLU A O 1
ATOM 761 N N . ILE A 1 98 ? -8.780 2.860 15.606 1.00 93.56 98 ILE A N 1
ATOM 762 C CA . ILE A 1 98 ? -9.108 2.038 16.781 1.00 93.56 98 ILE A CA 1
ATOM 763 C C . ILE A 1 98 ? -8.832 2.817 18.066 1.00 93.56 98 ILE A C 1
ATOM 765 O O . ILE A 1 98 ? -9.666 2.841 18.972 1.00 93.56 98 ILE A O 1
ATOM 769 N N . GLN A 1 99 ? -7.679 3.479 18.157 1.00 91.75 99 GLN A N 1
ATOM 770 C CA . GLN A 1 99 ? -7.364 4.286 19.329 1.00 91.75 99 GLN A CA 1
ATOM 771 C C . GLN A 1 99 ? -8.277 5.498 19.487 1.00 91.75 99 GLN A C 1
ATOM 773 O O . GLN A 1 99 ? -8.780 5.726 20.587 1.00 91.75 99 GLN A O 1
ATOM 778 N N . LYS A 1 100 ? -8.522 6.246 18.404 1.00 91.75 100 LYS A N 1
ATOM 779 C CA . LYS A 1 100 ? -9.421 7.410 18.417 1.00 91.75 100 LYS A CA 1
ATOM 780 C C . LYS A 1 100 ? -10.821 7.021 18.893 1.00 91.75 100 LYS A C 1
ATOM 782 O O . LYS A 1 100 ? -11.398 7.715 19.727 1.00 91.75 100 LYS A O 1
ATOM 787 N N . TYR A 1 101 ? -11.356 5.895 18.419 1.00 93.31 101 TYR A N 1
ATOM 788 C CA . TYR A 1 101 ? -12.665 5.408 18.853 1.00 93.31 101 TYR A CA 1
ATOM 789 C C . TYR A 1 101 ? -12.656 4.892 20.291 1.00 93.31 101 TYR A C 1
ATOM 791 O O . TYR A 1 101 ? -13.587 5.177 21.039 1.00 93.31 101 TYR A O 1
ATOM 799 N N . ARG A 1 102 ? -11.604 4.186 20.725 1.00 93.38 102 ARG A N 1
ATOM 800 C CA . ARG A 1 102 ? -11.474 3.781 22.134 1.00 93.38 102 ARG A CA 1
ATOM 801 C C . ARG A 1 102 ? -11.458 4.989 23.065 1.00 93.38 102 ARG A C 1
ATOM 803 O O . ARG A 1 102 ? -12.155 4.967 24.072 1.00 93.38 102 ARG A O 1
ATOM 810 N N . GLU A 1 103 ? -10.728 6.042 22.711 1.00 92.31 103 GLU A N 1
ATOM 811 C CA . GLU A 1 103 ? -10.708 7.296 23.465 1.00 92.31 103 GLU A CA 1
ATOM 812 C C . GLU A 1 103 ? -12.084 7.981 23.471 1.00 92.31 103 GLU A C 1
ATOM 814 O O . GLU A 1 103 ? -12.597 8.288 24.547 1.00 92.31 103 GLU A O 1
ATOM 819 N N . LYS A 1 104 ? -12.726 8.129 22.300 1.00 92.62 104 LYS A N 1
ATOM 820 C CA . LYS A 1 104 ? -14.094 8.674 22.153 1.00 92.62 104 LYS A CA 1
ATOM 821 C C . LYS A 1 104 ? -15.107 7.944 23.045 1.00 92.62 104 LYS A C 1
ATOM 823 O O . LYS A 1 104 ? -15.994 8.583 23.602 1.00 92.62 104 LYS A O 1
ATOM 828 N N . LEU A 1 105 ? -14.963 6.627 23.189 1.00 94.75 105 LEU A N 1
ATOM 829 C CA . LEU A 1 105 ? -15.860 5.755 23.955 1.00 94.75 105 LEU A CA 1
ATOM 830 C C . LEU A 1 105 ? -15.406 5.516 25.410 1.00 94.75 105 LEU A C 1
ATOM 832 O O . LEU A 1 105 ? -16.011 4.711 26.114 1.00 94.75 105 LEU A O 1
ATOM 836 N N . GLY A 1 106 ? -14.331 6.162 25.878 1.00 93.38 106 GLY A N 1
ATOM 837 C CA . GLY A 1 106 ? -13.819 5.984 27.244 1.00 93.38 106 GLY A CA 1
ATOM 838 C C . GLY A 1 106 ? -13.288 4.574 27.553 1.00 93.38 106 GLY A C 1
ATOM 839 O O . GLY A 1 106 ? -13.268 4.156 28.712 1.00 93.38 106 GLY A O 1
ATOM 840 N N . LYS A 1 107 ? -12.868 3.819 26.532 1.00 91.75 107 LYS A N 1
ATOM 841 C CA . LYS A 1 107 ? -12.305 2.466 26.657 1.00 91.75 107 LYS A CA 1
ATOM 842 C C . LYS A 1 107 ? -10.790 2.500 26.909 1.00 91.75 107 LYS A C 1
ATOM 844 O O . LYS A 1 107 ? -10.125 3.468 26.538 1.00 91.75 107 LYS A O 1
ATOM 849 N N . PRO A 1 108 ? -10.203 1.424 27.473 1.00 88.75 108 PRO A N 1
ATOM 850 C CA . PRO A 1 108 ? -8.754 1.307 27.609 1.00 88.75 108 PRO A CA 1
ATOM 851 C C . PRO A 1 108 ? -8.038 1.502 26.268 1.00 88.75 108 PRO A C 1
ATOM 853 O O . PRO A 1 108 ? -8.309 0.788 25.300 1.00 88.75 108 PRO A O 1
ATOM 856 N N . ASN A 1 109 ? -7.105 2.453 26.223 1.00 83.00 109 ASN A N 1
ATOM 857 C CA . ASN A 1 109 ? -6.337 2.776 25.027 1.00 83.00 109 ASN A CA 1
ATOM 858 C C . ASN A 1 109 ? -4.869 2.337 25.198 1.00 83.00 109 ASN A C 1
ATOM 860 O O . ASN A 1 109 ? -4.090 3.051 25.835 1.00 83.00 109 ASN A O 1
ATOM 864 N N . PRO A 1 110 ? -4.470 1.161 24.673 1.00 77.06 110 PRO A N 1
ATOM 865 C CA . PRO A 1 110 ? -3.072 0.763 24.645 1.00 77.06 110 PRO A CA 1
ATOM 866 C C . PRO A 1 110 ? -2.342 1.670 23.645 1.00 77.06 110 PRO A C 1
ATOM 868 O O . PRO A 1 110 ? -2.487 1.550 22.427 1.00 77.06 110 PRO A O 1
ATOM 871 N N . ASN A 1 111 ? -1.613 2.648 24.180 1.00 79.94 111 ASN A N 1
ATOM 872 C CA . ASN A 1 111 ? -1.011 3.705 23.384 1.00 79.94 111 ASN A CA 1
ATOM 873 C C . ASN A 1 111 ? 0.228 3.202 22.614 1.00 79.94 111 ASN A C 1
ATOM 875 O O . ASN A 1 111 ? 1.293 3.050 23.207 1.00 79.94 111 ASN A O 1
ATOM 879 N N . PHE A 1 112 ? 0.104 2.982 21.300 1.00 83.50 112 PHE A N 1
ATOM 880 C CA . PHE A 1 112 ? 1.226 2.745 20.383 1.00 83.50 112 PHE A CA 1
ATOM 881 C C . PHE A 1 112 ? 1.673 4.000 19.611 1.00 83.50 112 PHE A C 1
ATOM 883 O O . PHE A 1 112 ? 2.638 3.929 18.850 1.00 83.50 112 PHE A O 1
ATOM 890 N N . LEU A 1 113 ? 1.009 5.153 19.783 1.00 80.94 113 LEU A N 1
ATOM 891 C CA . LEU A 1 113 ? 1.337 6.377 19.049 1.00 80.94 113 LEU A CA 1
ATOM 892 C C . LEU A 1 113 ? 2.617 6.992 19.606 1.00 80.94 113 LEU A C 1
ATOM 894 O O . LEU A 1 113 ? 2.610 7.793 20.543 1.00 80.94 113 LEU A O 1
ATOM 898 N N . SER A 1 114 ? 3.742 6.624 18.999 1.00 76.19 114 SER A N 1
ATOM 899 C CA . SER A 1 114 ? 4.994 7.340 19.206 1.00 76.19 114 SER A CA 1
ATOM 900 C C . SER A 1 114 ? 4.898 8.762 18.637 1.00 76.19 114 SER A C 1
ATOM 902 O O . SER A 1 114 ? 4.062 9.073 17.780 1.00 76.19 114 SER A O 1
ATOM 904 N N . LYS A 1 115 ? 5.769 9.662 19.108 1.00 76.69 115 LYS A N 1
ATOM 905 C CA . LYS A 1 115 ? 5.820 11.041 18.607 1.00 76.69 115 LYS A CA 1
ATOM 906 C C . LYS A 1 115 ? 6.013 11.038 17.081 1.00 76.69 115 LYS A C 1
ATOM 908 O O . LYS A 1 115 ? 6.993 10.495 16.570 1.00 76.69 115 LYS A O 1
ATOM 913 N N . GLY A 1 116 ? 5.080 11.664 16.366 1.00 80.62 116 GLY A N 1
ATOM 914 C CA . GLY A 1 116 ? 5.108 11.777 14.906 1.00 80.62 116 GLY A CA 1
ATOM 915 C C . GLY A 1 116 ? 4.694 10.514 14.141 1.00 80.62 116 GLY A C 1
ATOM 916 O O . GLY A 1 116 ? 4.855 10.502 12.926 1.00 80.62 116 GLY A O 1
ATOM 917 N N . LEU A 1 117 ? 4.176 9.463 14.798 1.00 88.88 117 LEU A N 1
ATOM 918 C CA . LEU A 1 117 ? 3.652 8.282 14.095 1.00 88.88 117 LEU A CA 1
ATOM 919 C C . LEU A 1 117 ? 2.488 8.663 13.183 1.00 88.88 117 LEU A C 1
ATOM 921 O O . LEU A 1 117 ? 2.504 8.303 12.013 1.00 88.88 117 LEU A O 1
ATOM 925 N N . THR A 1 118 ? 1.521 9.438 13.682 1.00 87.38 118 THR A N 1
ATOM 926 C CA . THR A 1 118 ? 0.389 9.923 12.875 1.00 87.38 118 THR A CA 1
ATOM 927 C C . THR A 1 118 ? 0.879 10.673 11.637 1.00 87.38 118 THR A C 1
ATOM 929 O O . THR A 1 118 ? 0.484 10.340 10.523 1.00 87.38 118 THR A O 1
ATOM 932 N N . ASP A 1 119 ? 1.835 11.592 11.810 1.00 88.56 119 ASP A N 1
ATOM 933 C CA . ASP A 1 119 ? 2.424 12.341 10.698 1.00 88.56 119 ASP A CA 1
ATOM 934 C C . ASP A 1 119 ? 3.097 11.410 9.678 1.00 88.56 119 ASP A C 1
ATOM 936 O O . ASP A 1 119 ? 2.975 11.624 8.470 1.00 88.56 119 ASP A O 1
ATOM 940 N N . ARG A 1 120 ? 3.794 10.358 10.134 1.00 90.50 120 ARG A N 1
ATOM 941 C CA . ARG A 1 120 ? 4.400 9.348 9.251 1.00 90.50 120 ARG A CA 1
ATOM 942 C C . ARG A 1 120 ? 3.343 8.505 8.535 1.00 90.50 120 ARG A C 1
ATOM 944 O O . ARG A 1 120 ? 3.450 8.322 7.324 1.00 90.50 120 ARG A O 1
ATOM 951 N N . ALA A 1 121 ? 2.315 8.041 9.238 1.00 89.88 121 ALA A N 1
ATOM 952 C CA . ALA A 1 121 ? 1.224 7.253 8.671 1.00 89.88 121 ALA A CA 1
ATOM 953 C C . ALA A 1 121 ? 0.418 8.044 7.625 1.00 89.88 121 ALA A C 1
ATOM 955 O O . ALA A 1 121 ? -0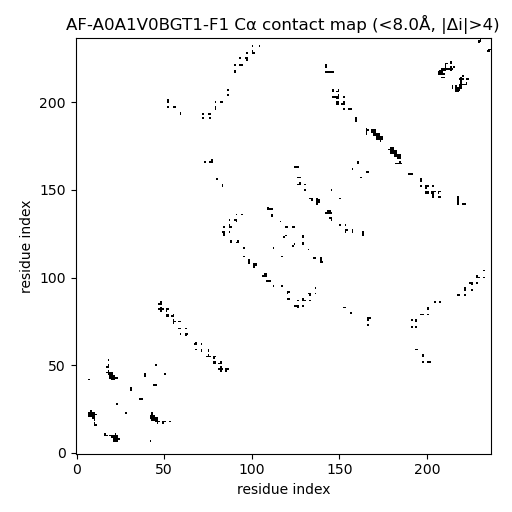.060 7.473 6.647 1.00 89.88 121 ALA A O 1
ATOM 956 N N . GLU A 1 122 ? 0.304 9.362 7.780 1.00 88.25 122 GLU A N 1
ATOM 957 C CA . GLU A 1 122 ? -0.392 10.224 6.823 1.00 88.25 122 GLU A CA 1
ATOM 958 C C . GLU A 1 122 ? 0.536 10.663 5.679 1.00 88.25 122 GLU A C 1
ATOM 960 O O . GLU A 1 122 ? 0.243 10.446 4.501 1.00 88.25 122 GLU A O 1
ATOM 965 N N . SER A 1 123 ? 1.705 11.216 6.006 1.00 86.56 123 SER A N 1
ATOM 966 C CA . SER A 1 123 ? 2.557 11.950 5.057 1.00 86.56 123 SER A CA 1
ATOM 967 C C . SER A 1 123 ? 3.971 11.388 4.885 1.00 86.56 123 SER A C 1
ATOM 969 O O . SER A 1 123 ? 4.663 11.738 3.931 1.00 86.56 123 SER A O 1
ATOM 971 N N . GLY A 1 124 ? 4.404 10.491 5.770 1.00 87.12 124 GLY A N 1
ATOM 972 C CA . GLY A 1 124 ? 5.721 9.864 5.711 1.00 87.12 124 GLY A CA 1
ATOM 973 C C . GLY A 1 124 ? 5.872 8.914 4.526 1.00 87.12 124 GLY A C 1
ATOM 974 O O . GLY A 1 124 ? 4.901 8.351 4.026 1.00 87.12 124 GLY A O 1
ATOM 975 N N . HIS A 1 125 ? 7.114 8.728 4.084 1.00 89.81 125 HIS A N 1
ATOM 976 C CA . HIS A 1 125 ? 7.444 7.923 2.903 1.00 89.81 125 HIS A CA 1
ATOM 977 C C . HIS A 1 125 ? 8.553 6.887 3.149 1.00 89.81 125 HIS A C 1
ATOM 979 O O . HIS A 1 125 ? 8.951 6.189 2.212 1.00 89.81 125 HIS A O 1
ATOM 985 N N . GLY A 1 126 ? 9.091 6.830 4.371 1.00 90.94 126 GLY A N 1
ATOM 986 C CA . GLY A 1 126 ? 10.146 5.900 4.768 1.00 90.94 126 GLY A CA 1
ATOM 987 C C . GLY A 1 126 ? 9.563 4.525 5.069 1.00 90.94 126 GLY A C 1
ATOM 988 O O . GLY A 1 126 ? 8.849 4.358 6.056 1.00 90.94 126 GLY A O 1
ATOM 989 N N . LEU A 1 127 ? 9.809 3.554 4.183 1.00 93.81 127 LEU A N 1
ATOM 990 C CA . LEU A 1 127 ? 9.260 2.203 4.333 1.00 93.81 127 LEU A CA 1
ATOM 991 C C . LEU A 1 127 ? 9.771 1.487 5.597 1.00 93.81 127 LEU A C 1
ATOM 993 O O . LEU A 1 127 ? 8.940 0.878 6.268 1.00 93.81 127 LEU A O 1
ATOM 997 N N . PRO A 1 128 ? 11.067 1.562 5.975 1.00 94.12 128 PRO A N 1
ATOM 998 C CA . PRO A 1 128 ? 11.545 0.941 7.212 1.00 94.12 128 PRO A CA 1
ATOM 999 C C . PRO A 1 128 ? 10.887 1.520 8.470 1.00 94.12 128 PRO A C 1
ATOM 1001 O O . PRO A 1 128 ? 10.511 0.775 9.372 1.00 94.12 128 PRO A O 1
ATOM 1004 N N . GLU A 1 129 ? 10.702 2.841 8.527 1.00 93.19 129 GLU A N 1
ATOM 1005 C CA . GLU A 1 129 ? 10.046 3.509 9.651 1.00 93.19 129 GLU A CA 1
ATOM 1006 C C . GLU A 1 129 ? 8.566 3.133 9.735 1.00 93.19 129 GLU A C 1
ATOM 1008 O O . GLU A 1 129 ? 8.077 2.811 10.814 1.00 93.19 129 GLU A O 1
ATOM 1013 N N . LEU A 1 130 ? 7.870 3.110 8.594 1.00 95.38 130 LEU A N 1
ATOM 1014 C CA . LEU A 1 130 ? 6.479 2.666 8.523 1.00 95.38 130 LEU A CA 1
ATOM 1015 C C . LEU A 1 130 ? 6.330 1.194 8.936 1.00 95.38 130 LEU A C 1
ATOM 1017 O O . LEU A 1 130 ? 5.401 0.863 9.664 1.00 95.38 130 LEU A O 1
ATOM 1021 N N . LEU A 1 131 ? 7.246 0.313 8.520 1.00 96.69 131 LEU A N 1
ATOM 1022 C CA . LEU A 1 131 ? 7.249 -1.091 8.941 1.00 96.69 131 LEU A CA 1
ATOM 1023 C C . LEU A 1 131 ? 7.446 -1.227 10.455 1.00 96.69 131 LEU A C 1
ATOM 1025 O O . LEU A 1 131 ? 6.685 -1.945 11.097 1.00 96.69 131 LEU A O 1
ATOM 1029 N N . SER A 1 132 ? 8.396 -0.490 11.031 1.00 95.31 132 SER A N 1
ATOM 1030 C CA . SER A 1 132 ? 8.624 -0.455 12.483 1.00 95.31 132 SER A CA 1
ATOM 1031 C C . SER A 1 132 ? 7.395 0.045 13.258 1.00 95.31 132 SER A C 1
ATOM 1033 O O . SER A 1 132 ? 7.026 -0.511 14.299 1.00 95.31 132 SER A O 1
ATOM 1035 N N . ASP A 1 133 ? 6.698 1.055 12.726 1.00 95.56 133 ASP A N 1
ATOM 1036 C CA . ASP A 1 133 ? 5.440 1.539 13.299 1.00 95.56 133 ASP A CA 1
ATOM 1037 C C . ASP A 1 133 ? 4.347 0.449 13.246 1.00 95.56 133 ASP A C 1
ATOM 1039 O O . ASP A 1 133 ? 3.627 0.260 14.231 1.00 95.56 133 ASP A O 1
ATOM 1043 N N . VAL A 1 134 ? 4.241 -0.309 12.142 1.00 95.94 134 VAL A N 1
ATOM 1044 C CA . VAL A 1 134 ? 3.287 -1.432 12.017 1.00 95.94 134 VAL A CA 1
ATOM 1045 C C . VAL A 1 134 ? 3.617 -2.528 13.031 1.00 95.94 134 VAL A C 1
ATOM 1047 O O . VAL A 1 134 ? 2.719 -3.026 13.706 1.00 95.94 134 VAL A O 1
ATOM 1050 N N . GLU A 1 135 ? 4.889 -2.895 13.184 1.00 96.00 135 GLU A N 1
ATOM 1051 C CA . GLU A 1 135 ? 5.328 -3.907 14.154 1.00 96.00 135 GLU A CA 1
ATOM 1052 C C . GLU A 1 135 ? 5.021 -3.494 15.597 1.00 96.00 135 GLU A C 1
ATOM 1054 O O . GLU A 1 135 ? 4.528 -4.300 16.396 1.00 96.00 135 GLU A O 1
ATOM 1059 N N . THR A 1 136 ? 5.247 -2.219 15.915 1.00 94.88 136 THR A N 1
ATOM 1060 C CA . THR A 1 136 ? 4.903 -1.640 17.217 1.00 94.88 136 THR A CA 1
ATOM 1061 C C . THR A 1 136 ? 3.398 -1.720 17.460 1.00 94.88 136 THR A C 1
ATOM 1063 O O . THR A 1 136 ? 2.963 -2.212 18.502 1.00 94.88 136 THR A O 1
ATOM 1066 N N . MET A 1 137 ? 2.594 -1.292 16.485 1.00 95.25 137 MET A N 1
ATOM 1067 C CA . MET A 1 137 ? 1.136 -1.356 16.556 1.00 95.25 137 MET A CA 1
ATOM 1068 C C . MET A 1 137 ? 0.640 -2.792 16.763 1.00 95.25 137 MET A C 1
ATOM 1070 O O . MET A 1 137 ? -0.159 -3.032 17.665 1.00 95.25 137 MET A O 1
ATOM 1074 N N . VAL A 1 138 ? 1.123 -3.748 15.965 1.00 94.88 138 VAL A N 1
ATOM 1075 C CA . VAL A 1 138 ? 0.743 -5.168 16.054 1.00 94.88 138 VAL A CA 1
ATOM 1076 C C . VAL A 1 138 ? 1.045 -5.742 17.432 1.00 94.88 138 VAL A C 1
ATOM 1078 O O . VAL A 1 138 ? 0.207 -6.440 18.002 1.00 94.88 138 VAL A O 1
ATOM 1081 N N . THR A 1 139 ? 2.200 -5.392 17.998 1.00 93.88 139 THR A N 1
ATOM 1082 C CA . THR A 1 139 ? 2.597 -5.822 19.343 1.00 93.88 139 THR A CA 1
ATOM 1083 C C . THR A 1 139 ? 1.674 -5.235 20.412 1.00 93.88 139 THR A C 1
ATOM 1085 O O . THR A 1 139 ? 1.162 -5.960 21.263 1.00 93.88 139 THR A O 1
ATOM 1088 N N . VAL A 1 140 ? 1.423 -3.923 20.366 1.00 92.81 140 VAL A N 1
ATOM 1089 C CA . VAL A 1 140 ? 0.621 -3.213 21.376 1.00 92.81 140 VAL A CA 1
ATOM 1090 C C . VAL A 1 140 ? -0.859 -3.602 21.317 1.00 92.81 140 VAL A C 1
ATOM 1092 O O . VAL A 1 140 ? -1.505 -3.728 22.358 1.00 92.81 140 VAL A O 1
ATOM 1095 N N . LEU A 1 141 ? -1.397 -3.817 20.115 1.00 91.62 141 LEU A N 1
ATOM 1096 C CA . LEU A 1 141 ? -2.772 -4.269 19.898 1.00 91.62 141 LEU A CA 1
ATOM 1097 C C . LEU A 1 141 ? -2.937 -5.795 20.006 1.00 91.62 141 LEU A C 1
ATOM 1099 O O . LEU A 1 141 ? -4.065 -6.271 19.923 1.00 91.62 141 LEU A O 1
ATOM 1103 N N . GLN A 1 142 ? -1.849 -6.544 20.230 1.00 92.69 142 GLN A N 1
ATOM 1104 C CA . GLN A 1 142 ? -1.837 -8.007 20.372 1.00 92.69 142 GLN A CA 1
ATOM 1105 C C . GLN A 1 142 ? -2.431 -8.743 19.156 1.00 92.69 142 GLN A C 1
ATOM 1107 O O . GLN A 1 142 ? -3.167 -9.715 19.295 1.00 92.69 142 GLN A O 1
ATOM 1112 N N . LEU A 1 143 ? -2.084 -8.293 17.946 1.00 90.56 143 LEU A N 1
ATOM 1113 C CA . LEU A 1 143 ? -2.634 -8.794 16.674 1.00 90.56 143 LEU A CA 1
ATOM 1114 C C . LEU A 1 143 ? -1.862 -9.991 16.094 1.00 90.56 143 LEU A C 1
ATOM 1116 O O . LEU A 1 143 ? -2.032 -10.335 14.925 1.00 90.56 143 LEU A O 1
ATOM 1120 N N . GLY A 1 144 ? -0.973 -10.598 16.883 1.00 89.44 144 GLY A N 1
ATOM 1121 C CA . GLY A 1 144 ? -0.039 -11.623 16.422 1.00 89.44 144 GLY A CA 1
ATOM 1122 C C . GLY A 1 144 ? 1.259 -11.013 15.895 1.00 89.44 144 GLY A C 1
ATOM 1123 O O . GLY A 1 144 ? 1.933 -10.281 16.616 1.00 89.44 144 GLY A O 1
ATOM 1124 N N . ALA A 1 145 ? 1.632 -11.342 14.658 1.00 91.06 145 ALA A N 1
ATOM 1125 C CA . ALA A 1 145 ? 2.870 -10.888 14.030 1.00 91.06 145 ALA A CA 1
ATOM 1126 C C . ALA A 1 145 ? 2.597 -10.222 12.678 1.00 91.06 145 ALA A C 1
ATOM 1128 O O . ALA A 1 145 ? 1.655 -10.578 11.970 1.00 91.06 145 ALA A O 1
ATOM 1129 N N . VAL A 1 146 ? 3.457 -9.274 12.301 1.00 94.75 146 VAL A N 1
ATOM 1130 C CA . VAL A 1 146 ? 3.483 -8.752 10.930 1.00 94.75 146 VAL A CA 1
ATOM 1131 C C . VAL A 1 146 ? 3.889 -9.886 9.982 1.00 94.75 146 VAL A C 1
ATOM 1133 O O . VAL A 1 146 ? 4.860 -10.582 10.301 1.00 94.75 146 VAL A O 1
ATOM 1136 N N . PRO A 1 147 ? 3.194 -10.075 8.843 1.00 95.50 147 PRO A N 1
ATOM 1137 C CA . PRO A 1 147 ? 3.561 -11.095 7.867 1.00 95.50 147 PRO A CA 1
ATOM 1138 C C . PRO A 1 147 ? 4.991 -10.916 7.350 1.00 95.50 147 PRO A C 1
ATOM 1140 O O . PRO A 1 147 ? 5.408 -9.802 7.010 1.00 95.50 147 PRO A O 1
ATOM 1143 N N . ASP A 1 148 ? 5.741 -12.012 7.252 1.00 97.31 148 ASP A N 1
ATOM 1144 C CA . ASP A 1 148 ? 7.128 -11.978 6.781 1.00 97.31 148 ASP A CA 1
ATOM 1145 C C . ASP A 1 148 ? 7.226 -11.531 5.321 1.00 97.31 148 ASP A C 1
ATOM 1147 O O . ASP A 1 148 ? 8.178 -10.852 4.943 1.00 97.31 148 ASP A O 1
ATOM 1151 N N . GLU A 1 149 ? 6.209 -11.818 4.510 1.00 97.62 149 GLU A N 1
ATOM 1152 C CA . GLU A 1 149 ? 6.111 -11.367 3.125 1.00 97.62 149 GLU A CA 1
ATOM 1153 C C . GLU A 1 149 ? 6.182 -9.840 3.022 1.00 97.62 149 GLU A C 1
ATOM 1155 O O . GLU A 1 149 ? 6.833 -9.309 2.119 1.00 97.62 149 GLU A O 1
ATOM 1160 N N . LEU A 1 150 ? 5.564 -9.127 3.971 1.00 96.50 150 LEU A N 1
ATOM 1161 C CA . LEU A 1 150 ? 5.608 -7.668 4.018 1.00 96.50 150 LEU A CA 1
ATOM 1162 C C . LEU A 1 150 ? 7.013 -7.170 4.359 1.00 96.50 150 LEU A C 1
ATOM 1164 O O . LEU A 1 150 ? 7.519 -6.274 3.682 1.00 96.50 150 LEU A O 1
ATOM 1168 N N . ARG A 1 151 ? 7.675 -7.788 5.347 1.00 97.50 151 ARG A N 1
ATOM 11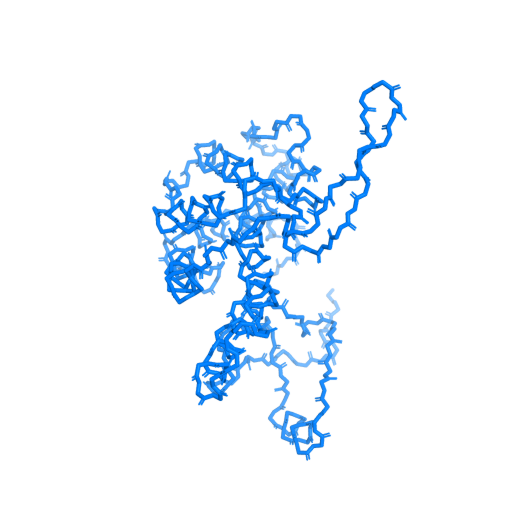69 C CA . ARG A 1 151 ? 9.070 -7.468 5.699 1.00 97.50 151 ARG A CA 1
ATOM 1170 C C . ARG A 1 151 ? 10.004 -7.688 4.515 1.00 97.50 151 ARG A C 1
ATOM 1172 O O . ARG A 1 151 ? 10.809 -6.820 4.192 1.00 97.50 151 ARG A O 1
ATOM 1179 N N . VAL A 1 152 ? 9.878 -8.834 3.848 1.00 97.62 152 VAL A N 1
ATOM 1180 C CA . VAL A 1 152 ? 10.700 -9.205 2.690 1.00 97.62 152 VAL A CA 1
ATOM 1181 C C . VAL A 1 152 ? 10.506 -8.215 1.543 1.00 97.62 152 VAL A C 1
ATOM 1183 O O . VAL A 1 152 ? 11.494 -7.747 0.980 1.00 97.62 152 VAL A O 1
ATOM 1186 N N . ALA A 1 153 ? 9.263 -7.846 1.220 1.00 97.06 153 ALA A N 1
ATOM 1187 C CA . ALA A 1 153 ? 8.985 -6.872 0.166 1.00 97.06 153 ALA A CA 1
ATOM 1188 C C . ALA A 1 153 ? 9.571 -5.485 0.485 1.00 97.06 153 ALA A C 1
ATOM 1190 O O . ALA A 1 153 ? 10.197 -4.866 -0.376 1.00 97.06 153 ALA A O 1
ATOM 1191 N N . VAL A 1 154 ? 9.416 -5.012 1.727 1.00 96.44 154 VAL A N 1
ATOM 1192 C CA . VAL A 1 154 ? 9.976 -3.727 2.177 1.00 96.44 154 VAL A CA 1
ATOM 1193 C C . VAL A 1 154 ? 11.500 -3.732 2.116 1.00 96.44 154 VAL A C 1
ATOM 1195 O O . VAL A 1 154 ? 12.088 -2.787 1.592 1.00 96.44 154 VAL A O 1
ATOM 1198 N N . ASN A 1 155 ? 12.140 -4.799 2.596 1.00 95.69 155 ASN A N 1
ATOM 1199 C CA . ASN A 1 155 ? 13.595 -4.924 2.592 1.00 95.69 155 ASN A CA 1
ATOM 1200 C C . ASN A 1 155 ? 14.165 -4.956 1.170 1.00 95.69 155 ASN A C 1
ATOM 1202 O O . ASN A 1 155 ? 15.180 -4.313 0.914 1.00 95.69 155 ASN A O 1
ATOM 1206 N N . GLU A 1 156 ? 13.497 -5.640 0.237 1.00 95.50 156 GLU A N 1
ATOM 1207 C CA . GLU A 1 156 ? 13.899 -5.662 -1.173 1.00 95.50 156 GLU A CA 1
ATOM 1208 C C . GLU A 1 156 ? 13.862 -4.256 -1.788 1.00 95.50 156 GLU A C 1
ATOM 1210 O O . GLU A 1 156 ? 14.826 -3.805 -2.406 1.00 95.50 156 GLU A O 1
ATOM 1215 N N . ILE A 1 157 ? 12.763 -3.526 -1.576 1.00 94.25 157 ILE A N 1
ATOM 1216 C CA . ILE A 1 157 ? 12.609 -2.167 -2.106 1.00 94.25 157 ILE A CA 1
ATOM 1217 C C . ILE A 1 157 ? 13.612 -1.220 -1.450 1.00 94.25 157 ILE A C 1
ATOM 1219 O O . ILE A 1 157 ? 14.202 -0.398 -2.144 1.00 94.25 157 ILE A O 1
ATOM 1223 N N . HIS A 1 158 ? 13.843 -1.340 -0.143 1.00 92.25 158 HIS A N 1
ATOM 1224 C CA . HIS A 1 158 ? 14.795 -0.498 0.576 1.00 92.25 158 HIS A CA 1
ATOM 1225 C C . HIS A 1 158 ? 16.253 -0.764 0.170 1.00 92.25 158 HIS A C 1
ATOM 1227 O O . HIS A 1 158 ? 17.052 0.169 0.088 1.00 92.25 158 HIS A O 1
ATOM 1233 N N . ALA A 1 159 ? 16.606 -2.015 -0.141 1.00 90.81 159 ALA A N 1
ATOM 1234 C CA . ALA A 1 159 ? 17.933 -2.356 -0.652 1.00 90.81 159 ALA A CA 1
ATOM 1235 C C . ALA A 1 159 ? 18.230 -1.640 -1.981 1.00 90.81 159 ALA A C 1
ATOM 1237 O O . ALA A 1 159 ? 19.352 -1.177 -2.204 1.00 90.81 159 ALA A O 1
ATOM 1238 N N . VAL A 1 160 ? 17.209 -1.491 -2.830 1.00 88.75 160 VAL A N 1
ATOM 1239 C CA . VAL A 1 160 ? 17.280 -0.709 -4.068 1.00 88.75 160 VAL A CA 1
ATOM 1240 C C . VAL A 1 160 ? 17.273 0.791 -3.748 1.00 88.75 160 VAL A C 1
ATOM 1242 O O . VAL A 1 160 ? 18.213 1.513 -4.100 1.00 88.75 160 VAL A O 1
ATOM 1245 N N . GLU A 1 161 ? 16.242 1.264 -3.044 1.00 86.31 161 GLU A N 1
ATOM 1246 C CA . GLU A 1 161 ? 16.012 2.656 -2.655 1.00 86.31 161 GLU A CA 1
ATOM 1247 C C . GLU A 1 161 ? 16.331 2.907 -1.171 1.00 86.31 161 GLU A C 1
ATOM 1249 O O . GLU A 1 161 ? 15.448 2.963 -0.313 1.00 86.31 161 GLU A O 1
ATOM 1254 N N . GLN A 1 162 ? 17.618 3.115 -0.877 1.00 78.38 162 GLN A N 1
ATOM 1255 C CA . GLN A 1 162 ? 18.069 3.458 0.481 1.00 78.38 162 GLN A CA 1
ATOM 1256 C C . GLN A 1 162 ? 17.573 4.845 0.916 1.00 78.38 162 GLN A C 1
ATOM 1258 O O . GLN A 1 162 ? 17.103 5.020 2.038 1.00 78.38 162 GLN A O 1
ATOM 1263 N N . ASP A 1 163 ? 17.615 5.817 -0.000 1.00 71.19 163 ASP A N 1
ATOM 1264 C CA . ASP A 1 163 ? 17.049 7.150 0.196 1.00 71.19 163 ASP A CA 1
ATOM 1265 C C . ASP A 1 163 ? 15.691 7.231 -0.509 1.00 71.19 163 ASP A C 1
ATOM 1267 O O . ASP A 1 163 ? 15.641 7.195 -1.736 1.00 71.19 163 ASP A O 1
ATOM 1271 N N . HIS A 1 164 ? 14.615 7.402 0.263 1.00 65.69 164 HIS A N 1
ATOM 1272 C CA . HIS A 1 164 ? 13.175 7.350 -0.068 1.00 65.69 164 HIS A CA 1
ATOM 1273 C C . HIS A 1 164 ? 12.647 8.276 -1.193 1.00 65.69 164 HIS A C 1
ATOM 1275 O O . HIS A 1 164 ? 11.472 8.651 -1.195 1.00 65.69 164 HIS A O 1
ATOM 1281 N N . THR A 1 165 ? 13.464 8.709 -2.143 1.00 62.06 165 THR A N 1
ATOM 1282 C CA . THR A 1 165 ? 13.159 9.845 -3.021 1.00 62.06 165 THR A CA 1
ATOM 1283 C C . THR A 1 165 ? 13.772 9.793 -4.411 1.00 62.06 165 THR A C 1
ATOM 1285 O O . THR A 1 165 ? 13.346 10.572 -5.268 1.00 62.06 165 THR A O 1
ATOM 1288 N N . TRP A 1 166 ? 14.752 8.926 -4.678 1.00 66.12 166 TRP A N 1
ATOM 1289 C CA . TRP A 1 166 ? 15.419 8.978 -5.976 1.00 66.12 166 TRP A CA 1
ATOM 1290 C C . TRP A 1 166 ? 14.594 8.335 -7.085 1.00 66.12 166 TRP A C 1
ATOM 1292 O O . TRP A 1 166 ? 14.796 8.716 -8.231 1.00 66.12 166 TRP A O 1
ATOM 1302 N N . ALA A 1 167 ? 13.616 7.475 -6.787 1.00 62.47 167 ALA A N 1
ATOM 1303 C CA . ALA A 1 167 ? 12.696 6.955 -7.802 1.00 62.47 167 ALA A CA 1
ATOM 1304 C C . ALA A 1 167 ? 11.737 8.020 -8.372 1.00 62.47 167 ALA A C 1
ATOM 1306 O O . ALA A 1 167 ? 11.021 7.746 -9.330 1.00 62.47 167 ALA A O 1
ATOM 1307 N N . ARG A 1 168 ? 11.683 9.221 -7.772 1.00 60.16 168 ARG A N 1
ATOM 1308 C CA . ARG A 1 168 ? 10.748 10.284 -8.156 1.00 60.16 168 ARG A CA 1
ATOM 1309 C C . ARG A 1 168 ? 11.379 11.221 -9.187 1.00 60.16 168 ARG A C 1
ATOM 1311 O O . ARG A 1 168 ? 11.011 11.107 -10.339 1.00 60.16 168 ARG A O 1
ATOM 1318 N N . TYR A 1 169 ? 12.328 12.090 -8.812 1.00 62.44 169 TYR A N 1
ATOM 1319 C CA . TYR A 1 169 ? 13.080 13.004 -9.705 1.00 62.44 169 TYR A CA 1
ATOM 1320 C C . TYR A 1 169 ? 14.322 13.554 -8.972 1.00 62.44 169 TYR A C 1
ATOM 1322 O O . TYR A 1 169 ? 14.464 13.357 -7.766 1.00 62.44 169 TYR A O 1
ATOM 1330 N N . SER A 1 170 ? 15.203 14.303 -9.654 1.00 64.19 170 SER A N 1
ATOM 1331 C CA . SER A 1 170 ? 16.243 15.090 -8.962 1.00 64.19 170 SER A CA 1
ATOM 1332 C C . SER A 1 170 ? 15.575 16.169 -8.110 1.00 64.19 170 SER A C 1
ATOM 1334 O O . SER A 1 170 ? 14.713 16.894 -8.605 1.00 64.19 170 SER A O 1
ATOM 1336 N N . TYR A 1 171 ? 15.984 16.336 -6.855 1.00 65.75 171 TYR A N 1
ATOM 1337 C CA . TYR A 1 171 ? 15.371 17.331 -5.972 1.00 65.75 171 TYR A CA 1
ATOM 1338 C C . TYR A 1 171 ? 16.379 17.911 -4.975 1.00 65.75 171 TYR A C 1
ATOM 1340 O O . TYR A 1 171 ? 17.477 17.387 -4.777 1.00 65.75 171 TYR A O 1
ATOM 1348 N N . ARG A 1 172 ? 16.043 19.064 -4.386 1.00 66.75 172 ARG A N 1
ATOM 1349 C CA . ARG A 1 172 ? 16.914 19.760 -3.429 1.00 66.75 172 ARG A CA 1
ATOM 1350 C C . ARG A 1 172 ? 16.457 19.490 -2.001 1.00 66.75 172 ARG A C 1
ATOM 1352 O O . ARG A 1 172 ? 15.366 19.905 -1.624 1.00 66.75 172 ARG A O 1
ATOM 1359 N N . VAL A 1 173 ? 17.326 18.890 -1.195 1.00 67.94 173 VAL A N 1
ATOM 1360 C CA . VAL A 1 173 ? 17.123 18.723 0.251 1.00 67.94 173 VAL A CA 1
ATOM 1361 C C . VAL A 1 173 ? 17.740 19.905 0.985 1.00 67.94 173 VAL A C 1
ATOM 1363 O O . VAL A 1 173 ? 18.899 20.254 0.742 1.00 67.94 173 VAL A O 1
ATOM 1366 N N . LYS A 1 174 ? 16.981 20.527 1.891 1.00 69.50 174 LYS A N 1
ATOM 1367 C CA . LYS A 1 174 ? 17.506 21.547 2.806 1.00 69.50 174 LYS A CA 1
ATOM 1368 C C . LYS A 1 174 ? 18.225 20.847 3.962 1.00 69.50 174 LYS A C 1
ATOM 1370 O O . LYS A 1 174 ? 17.629 20.031 4.654 1.00 69.50 174 LYS A O 1
ATOM 1375 N N . LYS A 1 175 ? 19.505 21.149 4.151 1.00 71.44 175 LYS A N 1
ATOM 1376 C CA . LYS A 1 175 ? 20.309 20.673 5.277 1.00 71.44 175 LYS A CA 1
ATOM 1377 C C . LYS A 1 175 ? 20.015 21.487 6.541 1.00 71.44 175 LYS A C 1
ATOM 1379 O O . LYS A 1 175 ? 19.470 22.590 6.472 1.00 71.44 175 LYS A O 1
ATOM 1384 N N . ILE A 1 176 ? 20.431 20.945 7.686 1.00 70.12 176 ILE A N 1
ATOM 1385 C CA . ILE A 1 176 ? 20.313 21.574 9.015 1.00 70.12 176 ILE A CA 1
ATOM 1386 C C . ILE A 1 176 ? 21.027 22.937 9.054 1.00 70.12 176 ILE A C 1
ATOM 1388 O O . ILE A 1 176 ? 20.529 23.875 9.664 1.00 70.12 176 ILE A O 1
ATOM 1392 N N . ASP A 1 177 ? 22.136 23.076 8.324 1.00 78.25 177 ASP A N 1
ATOM 1393 C CA . ASP A 1 177 ? 22.894 24.328 8.169 1.00 78.25 177 ASP A CA 1
ATOM 1394 C C . ASP A 1 177 ? 22.220 25.364 7.237 1.00 78.25 177 ASP A C 1
ATOM 1396 O O . ASP A 1 177 ? 22.785 26.417 6.952 1.00 78.25 177 ASP A O 1
ATOM 1400 N N . GLY A 1 178 ? 21.019 25.073 6.726 1.00 71.69 178 GLY A N 1
ATOM 1401 C CA . GLY A 1 178 ? 20.277 25.934 5.805 1.00 71.69 178 GLY A CA 1
ATOM 1402 C C . GLY A 1 178 ? 20.698 25.826 4.335 1.00 71.69 178 GLY A C 1
ATOM 1403 O O . GLY A 1 178 ? 19.983 26.343 3.470 1.00 71.69 178 GLY A O 1
ATOM 1404 N N . SER A 1 179 ? 21.791 25.124 4.020 1.00 72.81 179 SER A N 1
ATOM 1405 C CA . SER A 1 179 ? 22.231 24.885 2.643 1.00 72.81 179 SER A CA 1
ATOM 1406 C C . SER A 1 179 ? 21.307 23.903 1.915 1.00 72.81 179 SER A C 1
ATOM 1408 O O . SER A 1 179 ? 20.562 23.135 2.525 1.00 72.81 179 SER A O 1
ATOM 1410 N N . ARG A 1 180 ? 21.313 23.924 0.578 1.00 70.75 180 ARG A N 1
ATOM 1411 C CA . ARG A 1 180 ? 20.518 23.001 -0.248 1.00 70.75 180 ARG A CA 1
ATOM 1412 C C . ARG A 1 180 ? 21.447 22.014 -0.951 1.00 70.75 180 ARG A C 1
ATOM 1414 O O . ARG A 1 180 ? 22.257 22.434 -1.773 1.00 70.75 180 ARG A O 1
ATOM 1421 N N . LYS A 1 181 ? 21.312 20.715 -0.674 1.00 72.94 181 LYS A N 1
ATOM 1422 C CA . LYS A 1 181 ? 21.978 19.643 -1.432 1.00 72.94 181 LYS A CA 1
ATOM 1423 C C . LYS A 1 181 ? 21.075 19.236 -2.591 1.00 72.94 181 LYS A C 1
ATOM 1425 O O . LYS A 1 181 ? 19.938 18.839 -2.357 1.00 72.94 181 LYS A O 1
ATOM 1430 N N . LEU A 1 182 ? 21.568 19.335 -3.825 1.00 69.25 182 LEU A N 1
ATOM 1431 C CA . LEU A 1 182 ? 20.917 18.679 -4.957 1.00 69.25 182 LEU A CA 1
ATOM 1432 C C . LEU A 1 182 ? 21.209 17.181 -4.863 1.00 69.25 182 LEU A C 1
ATOM 1434 O O . LEU A 1 182 ? 22.372 16.780 -4.860 1.00 69.25 182 LEU A O 1
ATOM 1438 N N . LEU A 1 183 ? 20.162 16.372 -4.772 1.00 65.81 183 LEU A N 1
ATOM 1439 C CA . LEU A 1 183 ? 20.257 14.937 -4.978 1.00 65.81 183 LEU A CA 1
ATOM 1440 C C . LEU A 1 183 ? 19.979 14.680 -6.457 1.00 65.81 183 LEU A C 1
ATOM 1442 O O . LEU A 1 183 ? 18.880 14.952 -6.943 1.00 65.81 183 LEU A O 1
ATOM 1446 N N . GLN A 1 184 ? 21.019 14.254 -7.177 1.00 63.03 184 GLN A N 1
ATOM 1447 C CA . GLN A 1 184 ? 20.907 13.880 -8.582 1.00 63.03 184 GLN A CA 1
ATOM 1448 C C . GLN A 1 184 ? 20.155 12.556 -8.705 1.00 63.03 184 GLN A C 1
ATOM 1450 O O . GLN A 1 184 ? 20.424 11.600 -7.980 1.00 63.03 184 GLN A O 1
ATOM 1455 N N . HIS A 1 185 ? 19.223 12.520 -9.646 1.00 64.25 185 HIS A N 1
ATOM 1456 C CA . HIS A 1 185 ? 18.518 11.318 -10.055 1.00 64.25 185 HIS A CA 1
ATOM 1457 C C . HIS A 1 185 ? 19.492 10.368 -10.760 1.00 64.25 185 HIS A C 1
ATOM 1459 O O . HIS A 1 185 ? 20.121 10.775 -11.733 1.00 64.25 185 HIS A O 1
ATOM 1465 N N . LEU A 1 186 ? 19.625 9.139 -10.246 1.00 65.69 186 LEU A N 1
ATOM 1466 C CA . LEU A 1 186 ? 20.393 8.049 -10.866 1.00 65.69 186 LEU A CA 1
ATOM 1467 C C . LEU A 1 186 ? 21.813 8.436 -11.330 1.00 65.69 186 LEU A C 1
ATOM 1469 O O . LEU A 1 186 ? 22.218 8.148 -12.450 1.00 65.69 186 LEU A O 1
ATOM 1473 N N . GLY A 1 187 ? 22.606 9.066 -10.456 1.00 66.44 187 GLY A N 1
ATOM 1474 C CA . GLY A 1 187 ? 24.008 9.394 -10.772 1.00 66.44 187 GLY A CA 1
ATOM 1475 C C . GLY A 1 187 ? 24.926 8.175 -10.979 1.00 66.44 187 GLY A C 1
ATOM 1476 O O . GLY A 1 187 ? 26.075 8.336 -11.379 1.00 66.44 187 GLY A O 1
ATOM 1477 N N . GLN A 1 188 ? 24.438 6.968 -10.682 1.00 74.38 188 GLN A N 1
ATOM 1478 C CA . GLN A 1 188 ? 25.105 5.687 -10.905 1.00 74.38 188 GLN A CA 1
ATOM 1479 C C . GLN A 1 188 ? 24.094 4.702 -11.490 1.00 74.38 188 GLN A C 1
ATOM 1481 O O . GLN A 1 188 ? 22.911 4.757 -11.140 1.00 74.38 188 GLN A O 1
ATOM 1486 N N . GLU A 1 189 ? 24.575 3.795 -12.339 1.00 81.81 189 GLU A N 1
ATOM 1487 C CA . GLU A 1 189 ? 23.782 2.677 -12.844 1.00 81.81 189 GLU A CA 1
ATOM 1488 C C . GLU A 1 189 ? 23.251 1.834 -11.679 1.00 81.81 189 GLU A C 1
ATOM 1490 O O . GLU A 1 189 ? 23.953 1.576 -10.696 1.00 81.81 189 GLU A O 1
ATOM 1495 N N . ARG A 1 190 ? 21.977 1.449 -11.771 1.00 83.50 190 ARG A N 1
ATOM 1496 C CA . ARG A 1 190 ? 21.253 0.714 -10.735 1.00 83.50 190 ARG A CA 1
ATO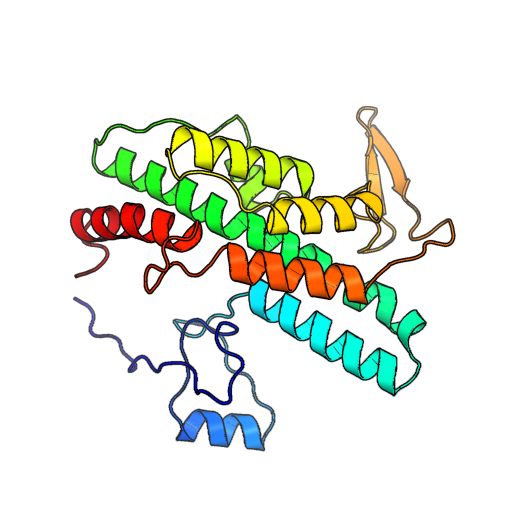M 1497 C C . ARG A 1 190 ? 20.474 -0.410 -11.393 1.00 83.50 190 ARG A C 1
ATOM 1499 O O . ARG A 1 190 ? 19.660 -0.161 -12.276 1.00 83.50 190 ARG A O 1
ATOM 1506 N N . THR A 1 191 ? 20.670 -1.626 -10.910 1.00 90.38 191 THR A N 1
ATOM 1507 C CA . THR A 1 191 ? 19.823 -2.762 -11.274 1.00 90.38 191 THR A CA 1
ATOM 1508 C C . THR A 1 191 ? 18.611 -2.797 -10.351 1.00 90.38 191 THR A C 1
ATOM 1510 O O . THR A 1 191 ? 18.762 -2.780 -9.130 1.00 90.38 191 THR A O 1
ATOM 1513 N N . ILE A 1 192 ? 17.409 -2.848 -10.927 1.00 92.62 192 ILE A N 1
ATOM 1514 C CA . ILE A 1 192 ? 16.152 -2.946 -10.178 1.00 92.62 192 ILE A CA 1
ATOM 1515 C C . ILE A 1 192 ? 15.499 -4.297 -10.511 1.00 92.62 192 ILE A C 1
ATOM 1517 O O . ILE A 1 192 ? 15.111 -4.503 -11.662 1.00 92.62 192 ILE A O 1
ATOM 1521 N N . PRO A 1 193 ? 15.341 -5.220 -9.545 1.00 96.12 193 PRO A N 1
ATOM 1522 C CA . PRO A 1 193 ? 14.732 -6.527 -9.781 1.00 96.12 193 PRO A CA 1
ATOM 1523 C C . PRO A 1 193 ? 13.195 -6.423 -9.808 1.00 96.12 193 PRO A C 1
ATOM 1525 O O . PRO A 1 193 ? 12.492 -6.919 -8.928 1.00 96.12 193 PRO A O 1
ATOM 1528 N N . LEU A 1 194 ? 12.654 -5.743 -10.827 1.00 97.62 194 LEU A N 1
ATOM 1529 C CA . LEU A 1 194 ? 11.235 -5.363 -10.921 1.00 97.62 194 LEU A CA 1
ATOM 1530 C C . LEU A 1 194 ? 10.276 -6.557 -10.796 1.00 97.62 194 LEU A C 1
ATOM 1532 O O . LEU A 1 194 ? 9.254 -6.448 -10.121 1.00 97.62 194 LEU A O 1
ATOM 1536 N N . ALA A 1 195 ? 10.588 -7.693 -11.426 1.00 97.62 195 ALA A N 1
ATOM 1537 C CA . ALA A 1 195 ? 9.743 -8.889 -11.375 1.00 97.62 195 ALA A CA 1
ATOM 1538 C C . ALA A 1 195 ? 9.718 -9.538 -9.981 1.00 97.62 195 ALA A C 1
ATOM 1540 O O . ALA A 1 195 ? 8.654 -9.944 -9.500 1.00 97.62 195 ALA A O 1
ATOM 1541 N N . ASP A 1 196 ? 10.865 -9.573 -9.303 1.00 98.00 196 ASP A N 1
ATOM 1542 C CA . ASP A 1 196 ? 10.967 -10.128 -7.955 1.00 98.00 196 ASP A CA 1
ATOM 1543 C C . ASP A 1 196 ? 10.255 -9.232 -6.944 1.00 98.00 196 ASP A C 1
ATOM 1545 O O . ASP A 1 196 ? 9.497 -9.727 -6.108 1.00 98.00 196 ASP A O 1
ATOM 1549 N N . ILE A 1 197 ? 10.436 -7.910 -7.055 1.00 97.94 197 ILE A N 1
ATOM 1550 C CA . ILE A 1 197 ? 9.711 -6.925 -6.243 1.00 97.94 197 ILE A CA 1
ATOM 1551 C C . ILE A 1 197 ? 8.202 -7.078 -6.456 1.00 97.94 197 ILE A C 1
ATOM 1553 O O . ILE A 1 197 ? 7.455 -7.137 -5.480 1.00 97.94 197 ILE A O 1
ATOM 1557 N N . GLN A 1 198 ? 7.745 -7.203 -7.708 1.00 97.94 198 GLN A N 1
ATOM 1558 C CA . GLN A 1 198 ? 6.325 -7.385 -8.016 1.00 97.94 198 GLN A CA 1
ATOM 1559 C C . GLN A 1 198 ? 5.753 -8.632 -7.334 1.00 97.94 198 GLN A C 1
ATOM 1561 O O . GLN A 1 198 ? 4.671 -8.578 -6.748 1.00 97.94 198 GLN A O 1
ATOM 1566 N N . THR A 1 199 ? 6.479 -9.747 -7.405 1.00 97.94 199 THR A N 1
ATOM 1567 C CA . THR A 1 199 ? 6.061 -11.023 -6.811 1.00 97.94 199 THR A CA 1
ATOM 1568 C C . THR A 1 199 ? 5.987 -10.917 -5.290 1.00 97.94 199 THR A C 1
ATOM 1570 O O . THR A 1 199 ? 4.973 -11.279 -4.696 1.00 97.94 199 THR A O 1
ATOM 1573 N N . LYS A 1 200 ? 7.020 -10.350 -4.655 1.00 98.06 200 LYS A N 1
ATOM 1574 C CA . LYS A 1 200 ? 7.072 -10.145 -3.199 1.00 98.06 200 LYS A CA 1
ATOM 1575 C C . LYS A 1 200 ? 5.956 -9.221 -2.715 1.00 98.06 200 LYS A C 1
ATOM 1577 O O . LYS A 1 200 ? 5.315 -9.526 -1.715 1.00 98.06 200 LYS A O 1
ATOM 1582 N N . LEU A 1 201 ? 5.667 -8.139 -3.440 1.00 96.94 201 LEU A N 1
ATOM 1583 C CA . LEU A 1 201 ? 4.561 -7.240 -3.103 1.00 96.94 201 LEU A CA 1
ATOM 1584 C C . LEU A 1 201 ? 3.192 -7.898 -3.257 1.00 96.94 201 LEU A C 1
ATOM 1586 O O . LEU A 1 201 ? 2.314 -7.659 -2.430 1.00 96.94 201 LEU A O 1
ATOM 1590 N N . GLN A 1 202 ? 3.001 -8.740 -4.274 1.00 95.56 202 GLN A N 1
ATOM 1591 C CA . GLN A 1 202 ? 1.757 -9.493 -4.412 1.00 95.56 202 GLN A CA 1
ATOM 1592 C C . GLN A 1 202 ? 1.565 -10.458 -3.239 1.00 95.56 202 GLN A C 1
ATOM 1594 O O . GLN A 1 202 ? 0.470 -10.530 -2.681 1.00 95.56 202 GLN A O 1
ATOM 1599 N N . SER A 1 203 ? 2.629 -11.145 -2.820 1.00 95.88 203 SER A N 1
ATOM 1600 C CA . SER A 1 203 ? 2.600 -11.999 -1.631 1.00 95.88 203 SER A CA 1
ATOM 1601 C C . SER A 1 203 ? 2.313 -11.200 -0.359 1.00 95.88 203 SER A C 1
ATOM 1603 O O . SER A 1 203 ? 1.445 -11.597 0.409 1.00 95.88 203 SER A O 1
ATOM 1605 N N . ALA A 1 204 ? 2.954 -10.041 -0.170 1.00 96.12 204 ALA A N 1
ATOM 1606 C CA . ALA A 1 204 ? 2.712 -9.155 0.971 1.00 96.12 204 ALA A CA 1
ATOM 1607 C C . ALA A 1 204 ? 1.260 -8.662 1.027 1.00 96.12 204 ALA A C 1
ATOM 1609 O O . ALA A 1 204 ? 0.616 -8.721 2.072 1.00 96.12 204 ALA A O 1
ATOM 1610 N N . SER A 1 205 ? 0.726 -8.227 -0.116 1.00 93.50 205 SER A N 1
ATOM 1611 C CA . SER A 1 205 ? -0.675 -7.842 -0.268 1.00 93.50 205 SER A CA 1
ATOM 1612 C C . SER A 1 205 ? -1.619 -8.978 0.130 1.00 93.50 205 SER A C 1
ATOM 1614 O O . SER A 1 205 ? -2.570 -8.761 0.874 1.00 93.50 205 SER A O 1
ATOM 1616 N N . ASN A 1 206 ? -1.360 -10.196 -0.350 1.00 91.50 206 ASN A N 1
ATOM 1617 C CA . ASN A 1 206 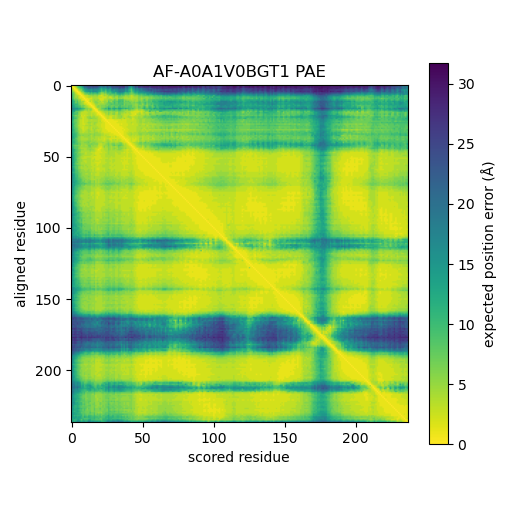? -2.186 -11.357 -0.029 1.00 91.50 206 ASN A CA 1
ATOM 1618 C C . ASN A 1 206 ? -2.076 -11.743 1.455 1.00 91.50 206 ASN A C 1
ATOM 1620 O O . ASN A 1 206 ? -3.073 -12.125 2.058 1.00 91.50 206 ASN A O 1
ATOM 1624 N N . ALA A 1 207 ? -0.883 -11.643 2.045 1.00 93.19 207 ALA A N 1
ATOM 1625 C CA . ALA A 1 207 ? -0.624 -12.005 3.436 1.00 93.19 207 ALA A CA 1
ATOM 1626 C C . ALA A 1 207 ? -1.196 -10.994 4.445 1.00 93.19 207 ALA A C 1
ATOM 1628 O O . ALA A 1 207 ? -1.521 -11.367 5.570 1.00 93.19 207 ALA A O 1
ATOM 1629 N N . LEU A 1 208 ? -1.357 -9.728 4.050 1.00 91.81 208 LEU A N 1
ATOM 1630 C CA . LEU A 1 208 ? -2.064 -8.726 4.851 1.00 91.81 208 LEU A CA 1
ATOM 1631 C C . LEU A 1 208 ? -3.565 -9.019 4.967 1.00 91.81 208 LEU A C 1
ATOM 1633 O O . LEU A 1 208 ? -4.153 -8.750 6.016 1.00 91.81 208 LEU A O 1
ATOM 1637 N N . GLY A 1 209 ? -4.155 -9.599 3.920 1.00 85.75 209 GLY A N 1
ATOM 1638 C CA . GLY A 1 209 ? -5.583 -9.891 3.853 1.00 85.75 209 GLY A CA 1
ATOM 1639 C C . GLY A 1 209 ? -6.446 -8.649 3.664 1.00 85.75 209 GLY A C 1
ATOM 1640 O O . GLY A 1 209 ? -5.971 -7.570 3.297 1.00 85.75 209 GLY A O 1
ATOM 1641 N N . PHE A 1 210 ? -7.739 -8.815 3.923 1.00 75.00 210 PHE A N 1
ATOM 1642 C CA . PHE A 1 210 ? -8.740 -7.758 3.804 1.00 75.00 210 PHE A CA 1
ATOM 1643 C C . PHE A 1 210 ? -9.348 -7.445 5.163 1.00 75.00 210 PHE A C 1
ATOM 1645 O O . PHE A 1 210 ? -9.353 -8.278 6.058 1.00 75.00 210 PHE A O 1
ATOM 1652 N N . ILE A 1 211 ? -9.885 -6.233 5.307 1.00 69.00 211 ILE A N 1
ATOM 1653 C CA . ILE A 1 211 ? -10.661 -5.867 6.501 1.00 69.00 211 ILE A CA 1
ATOM 1654 C C . ILE A 1 211 ? -11.931 -6.726 6.581 1.00 69.00 211 ILE A C 1
ATOM 1656 O O . ILE A 1 211 ? -12.407 -7.023 7.672 1.00 69.00 211 ILE A O 1
ATOM 1660 N N . TYR A 1 212 ? -12.481 -7.116 5.423 1.00 60.34 212 TYR A N 1
ATOM 1661 C CA . TYR A 1 212 ? -13.704 -7.901 5.333 1.00 60.34 212 TYR A CA 1
ATOM 1662 C C . TYR A 1 212 ? -13.735 -8.804 4.081 1.00 60.34 212 TYR A C 1
ATOM 1664 O O . TYR A 1 212 ? -13.316 -8.349 3.011 1.00 60.34 212 TYR A O 1
ATOM 1672 N N . PRO A 1 213 ? -14.295 -10.029 4.167 1.00 59.53 213 PRO A N 1
ATOM 1673 C CA . PRO A 1 213 ? -14.598 -10.739 5.414 1.00 59.53 213 PRO A CA 1
ATOM 1674 C C . PRO A 1 213 ? -13.307 -11.038 6.191 1.00 59.53 213 PRO A C 1
ATOM 1676 O O . PRO A 1 213 ? -12.235 -11.088 5.591 1.00 59.53 213 PRO A O 1
ATOM 1679 N N . ASP A 1 214 ? -13.414 -11.215 7.510 1.00 73.06 214 ASP A N 1
ATOM 1680 C CA . ASP A 1 214 ? -12.269 -11.628 8.326 1.00 73.06 214 ASP A CA 1
ATOM 1681 C C . ASP A 1 214 ? -11.694 -12.949 7.794 1.00 73.06 214 ASP A C 1
ATOM 1683 O O . ASP A 1 214 ? -12.394 -13.959 7.686 1.00 73.06 214 ASP A O 1
ATOM 1687 N N . ASP A 1 215 ? -10.415 -12.914 7.429 1.00 77.56 215 ASP A N 1
ATOM 1688 C CA . ASP A 1 215 ? -9.648 -14.058 6.949 1.00 77.56 215 ASP A CA 1
ATOM 1689 C C . ASP A 1 215 ? -8.557 -14.491 7.947 1.00 77.56 215 ASP A C 1
ATOM 1691 O O . ASP A 1 215 ? -7.688 -15.299 7.607 1.00 77.56 215 ASP A O 1
ATOM 1695 N N . GLY A 1 216 ? -8.596 -13.963 9.179 1.00 80.12 216 GLY A N 1
ATOM 1696 C CA . GLY A 1 216 ? -7.640 -14.226 10.256 1.00 80.12 216 GLY A CA 1
ATOM 1697 C C . GLY A 1 216 ? -6.276 -13.558 10.066 1.00 80.12 216 GLY A C 1
ATOM 1698 O O . GLY A 1 216 ? -5.370 -13.751 10.885 1.00 80.12 216 GLY A O 1
ATOM 1699 N N . ARG A 1 217 ? -6.092 -12.786 8.989 1.00 91.81 217 ARG A N 1
ATOM 1700 C CA . ARG A 1 217 ? -4.857 -12.041 8.721 1.00 91.81 217 ARG A CA 1
ATOM 1701 C C . ARG A 1 217 ? -4.888 -10.681 9.405 1.00 91.81 217 ARG A C 1
ATOM 1703 O O . ARG A 1 217 ? -5.867 -10.299 10.039 1.00 91.81 217 ARG A O 1
ATOM 1710 N N . LEU A 1 218 ? -3.792 -9.931 9.289 1.00 93.25 218 LEU A N 1
ATOM 1711 C CA . LEU A 1 218 ? -3.617 -8.670 10.012 1.00 93.25 218 LEU A CA 1
ATOM 1712 C C . LEU A 1 218 ? -4.780 -7.690 9.790 1.00 93.25 218 LEU A C 1
ATOM 1714 O O . LEU A 1 218 ? -5.296 -7.131 10.757 1.00 93.25 218 LEU A O 1
ATOM 1718 N N . MET A 1 219 ? -5.204 -7.491 8.539 1.00 92.38 219 MET A N 1
ATOM 1719 C CA . MET A 1 219 ? -6.306 -6.575 8.236 1.00 92.38 219 MET A CA 1
ATOM 1720 C C . MET A 1 219 ? -7.651 -7.093 8.763 1.00 92.38 219 MET A C 1
ATOM 1722 O O . MET A 1 219 ? -8.428 -6.289 9.275 1.00 92.38 219 MET A O 1
ATOM 1726 N N . GLY A 1 220 ? -7.896 -8.406 8.712 1.00 89.81 220 GLY A N 1
ATOM 1727 C CA . GLY A 1 220 ? -9.096 -9.033 9.276 1.00 89.81 220 GLY A CA 1
ATOM 1728 C C . GLY A 1 220 ? -9.164 -8.870 10.796 1.00 89.81 220 GLY A C 1
ATOM 1729 O O . GLY A 1 220 ? -10.158 -8.379 11.328 1.00 89.81 220 GLY A O 1
ATOM 1730 N N . ASN A 1 221 ? -8.051 -9.123 11.490 1.00 92.38 221 ASN A N 1
ATOM 1731 C CA . ASN A 1 221 ? -7.933 -8.935 12.939 1.00 92.38 221 ASN A CA 1
ATOM 1732 C C . ASN A 1 221 ? -8.135 -7.469 13.362 1.00 92.38 221 ASN A C 1
ATOM 1734 O O . ASN A 1 221 ? -8.753 -7.199 14.391 1.00 92.38 221 ASN A O 1
ATOM 1738 N N . LEU A 1 222 ? -7.638 -6.506 12.576 1.00 93.12 222 LEU A N 1
ATOM 1739 C CA . LEU A 1 222 ? -7.943 -5.084 12.779 1.00 93.12 222 LEU A CA 1
ATOM 1740 C C . LEU A 1 222 ? -9.438 -4.801 12.573 1.00 93.12 222 LEU A C 1
ATOM 1742 O O . LEU A 1 222 ? -10.033 -4.085 13.380 1.00 93.12 222 LEU A O 1
ATOM 1746 N N . GLY A 1 223 ? -10.041 -5.404 11.544 1.00 90.25 223 GLY A N 1
ATOM 1747 C CA . GLY A 1 223 ? -11.480 -5.385 11.266 1.00 90.25 223 GLY A CA 1
ATOM 1748 C C . GLY A 1 223 ? -12.322 -5.810 12.469 1.00 90.25 223 GLY A C 1
ATOM 1749 O O . GLY A 1 223 ? -13.205 -5.066 12.892 1.00 90.25 223 GLY A O 1
ATOM 1750 N N . LEU A 1 224 ? -11.973 -6.940 13.093 1.00 91.00 224 LEU A N 1
ATOM 1751 C CA . LEU A 1 224 ? -12.647 -7.466 14.289 1.00 91.00 224 LEU A CA 1
ATOM 1752 C C . LEU A 1 224 ? -12.612 -6.512 15.492 1.00 91.00 224 LEU A C 1
ATOM 1754 O O . LEU A 1 224 ? -13.464 -6.599 16.376 1.00 91.00 224 LEU A O 1
ATOM 1758 N N . ILE A 1 225 ? -11.622 -5.620 15.562 1.00 92.62 225 ILE A N 1
ATOM 1759 C CA . ILE A 1 225 ? -11.512 -4.642 16.649 1.00 92.62 225 ILE A CA 1
ATOM 1760 C C . ILE A 1 225 ? -12.259 -3.358 16.311 1.00 92.62 225 ILE A C 1
ATOM 1762 O O . ILE A 1 225 ? -12.909 -2.793 17.191 1.00 92.62 225 ILE A O 1
ATOM 1766 N N . ILE A 1 226 ? -12.136 -2.866 15.078 1.00 91.88 226 ILE A N 1
ATOM 1767 C CA . ILE A 1 226 ? -12.718 -1.579 14.695 1.00 91.88 226 ILE A CA 1
ATOM 1768 C C . ILE A 1 226 ? -14.229 -1.672 14.471 1.00 91.88 226 ILE A C 1
ATOM 1770 O O . ILE A 1 226 ? -14.944 -0.750 14.849 1.00 91.88 226 ILE A O 1
ATOM 1774 N N . GLU A 1 227 ? -14.742 -2.786 13.943 1.00 91.50 227 GLU A N 1
ATOM 1775 C CA . GLU A 1 227 ? -16.171 -2.930 13.648 1.00 91.50 227 GLU A CA 1
ATOM 1776 C C . GLU A 1 227 ? -17.055 -2.770 14.905 1.00 91.50 227 GLU A C 1
ATOM 1778 O O . GLU A 1 227 ? -17.970 -1.941 14.869 1.00 91.50 227 GLU A O 1
ATOM 1783 N N . PRO A 1 228 ? -16.792 -3.440 16.050 1.00 92.25 228 PRO A N 1
ATOM 1784 C CA . PRO A 1 228 ? -17.570 -3.207 17.268 1.00 92.25 228 PRO A CA 1
ATOM 1785 C C . PRO A 1 228 ? -17.482 -1.764 17.773 1.00 92.25 228 PRO A C 1
ATOM 1787 O O . PRO A 1 228 ? -18.455 -1.245 18.313 1.00 92.25 228 PRO A O 1
ATOM 1790 N N . LEU A 1 229 ? -16.329 -1.106 17.592 1.00 93.69 229 LEU A N 1
ATOM 1791 C CA . LEU A 1 229 ? -16.147 0.294 17.980 1.00 93.69 229 LEU A CA 1
ATOM 1792 C C . LEU A 1 229 ? -16.977 1.235 17.102 1.00 93.69 229 LEU A C 1
ATOM 1794 O O . LEU A 1 229 ? -17.550 2.187 17.623 1.00 93.69 229 LEU A O 1
ATOM 1798 N N . TRP A 1 230 ? -17.072 0.965 15.797 1.00 91.31 230 TRP A N 1
ATOM 1799 C CA . TRP A 1 230 ? -17.948 1.707 14.890 1.00 91.31 230 TRP A CA 1
ATOM 1800 C C . TRP A 1 230 ? -19.425 1.511 15.233 1.00 91.31 230 TRP A C 1
ATOM 1802 O O . TRP A 1 230 ? -20.158 2.496 15.269 1.00 91.31 230 TRP A O 1
ATOM 1812 N N . ARG A 1 231 ? -19.852 0.278 15.544 1.00 90.56 231 ARG A N 1
ATOM 1813 C CA . ARG A 1 231 ? -21.229 -0.011 15.990 1.00 90.56 231 ARG A CA 1
ATO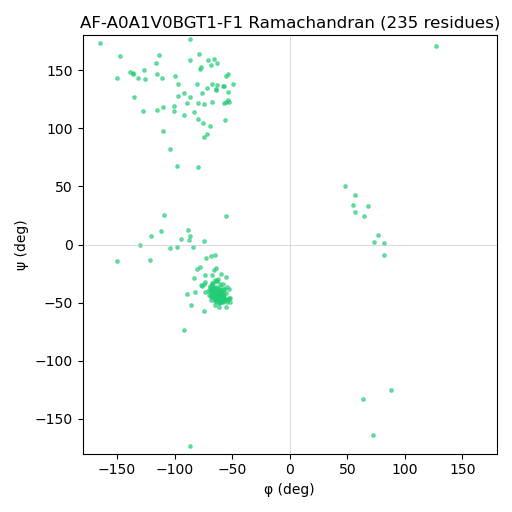M 1814 C C . ARG A 1 231 ? -21.572 0.722 17.284 1.00 90.56 231 ARG A C 1
ATOM 1816 O O . ARG A 1 231 ? -22.603 1.369 17.374 1.00 90.56 231 ARG A O 1
ATOM 1823 N N . GLU A 1 232 ? -20.695 0.653 18.285 1.00 94.44 232 GLU A N 1
ATOM 1824 C CA . GLU A 1 232 ? -20.913 1.318 19.578 1.00 94.44 232 GLU A CA 1
ATOM 1825 C C . GLU A 1 232 ? -20.886 2.849 19.474 1.00 94.44 232 GLU A C 1
ATOM 1827 O O . GLU A 1 232 ? -21.497 3.538 20.285 1.00 94.44 232 GLU A O 1
ATOM 1832 N N . ALA A 1 233 ? -20.187 3.388 18.476 1.00 91.12 233 ALA A N 1
ATOM 1833 C CA . ALA A 1 233 ? -20.166 4.813 18.178 1.00 91.12 233 ALA A CA 1
ATOM 1834 C C . ALA A 1 233 ? -21.311 5.275 17.254 1.00 91.12 233 ALA A C 1
ATOM 1836 O O . ALA A 1 233 ? -21.286 6.437 16.841 1.00 91.12 233 ALA A O 1
ATOM 1837 N N . ASP A 1 234 ? -22.275 4.399 16.938 1.00 89.81 234 ASP A N 1
ATOM 1838 C CA . ASP A 1 234 ? -23.403 4.637 16.025 1.00 89.81 234 ASP A CA 1
ATOM 1839 C C . ASP A 1 234 ? -22.979 5.065 14.598 1.00 89.81 234 ASP A C 1
ATOM 1841 O O . ASP A 1 234 ? -23.713 5.767 13.898 1.00 89.81 234 ASP A O 1
ATOM 1845 N N . GLU A 1 235 ? -21.786 4.658 14.146 1.00 83.50 235 GLU A N 1
ATOM 1846 C CA . GLU A 1 235 ? -21.278 4.964 12.795 1.00 83.50 235 GLU A CA 1
ATOM 1847 C C . GLU A 1 235 ? -21.822 3.979 11.745 1.00 83.50 235 GLU A C 1
ATOM 1849 O O . GLU A 1 235 ? -21.964 4.321 10.569 1.00 83.50 235 GLU A O 1
ATOM 1854 N N . ILE A 1 236 ? -22.123 2.747 12.171 1.00 78.38 236 ILE A N 1
ATOM 1855 C CA . ILE A 1 236 ? -22.701 1.672 11.354 1.00 78.38 236 ILE A CA 1
ATOM 1856 C C . ILE A 1 236 ? -23.778 0.924 12.154 1.00 78.38 236 ILE A C 1
ATOM 1858 O O . ILE A 1 236 ? -23.668 0.813 13.374 1.00 78.38 236 ILE A O 1
ATOM 1862 N N . GLU A 1 237 ? -24.802 0.414 11.458 1.00 68.00 237 GLU A N 1
ATOM 1863 C CA . GLU A 1 237 ? -25.900 -0.390 12.035 1.00 68.00 237 GLU A CA 1
ATOM 1864 C C . GLU A 1 237 ? -25.478 -1.826 12.322 1.00 68.00 237 GLU A C 1
ATOM 1866 O O . GLU A 1 237 ? -24.937 -2.489 11.401 1.00 68.00 237 GLU A O 1
#

pLDDT: mean 85.79, std 12.15, range [37.94, 98.25]

Secondary structure (DSSP, 8-state):
----SS--BPPPTTS-TTSBSSB--HHHHHHHHHTT----BTTB-B-HHHHHHHHHHHHHHHHHHTT-HHHHHHHHHHHHHHHHHHHHHHHHHHHHHHHHHHHHTT--------TTHHHHHHH---HHHHHHHHHHHHHHTT-----HHHHHHHHHHHHH-SSTTTTT--EEEEPTTS-EEEE-TTSS-----HHHHHHHHHHHHHHH--SSS--SSHHHHHHHHHHHHHHHTTS--

Organism: NCBI:txid225992

Sequence (237 aa):
MSQLQEPLYLPKDSEPSNVLIWGKSPELAKADLSVGIARIGGFRTPNYAQAYLHAASTLLKVSLHEETLDHHSLPIFFLQRHAAELLLKAPLQLGIEIQKYREKLGKPNPNFLSKGLTDRAESGHGLPELLSDVETMVTVLQLGAVPDELRVAVNEIHAVEQDHTWARYSYRVKKIDGSRKLLQHLGQERTIPLADIQTKLQSASNALGFIYPDDGRLMGNLGLIIEPLWREADEIE

Nearest PDB structures (foldseek):
  8oyy-assembly2_B  TM=3.952E-01  e=2.153E+00  synthetic construct
  8iyj-assembly1_V4  TM=1.968E-01  e=9.213E-01  Mus musculus
  4kik-assembly1_A  TM=2.497E-01  e=3.919E+00  Homo sapiens

Solvent-accessible surface area (backbone atoms only — not comparable to full-atom values): 13567 Å² total; per-residue (Å²): 134,82,76,73,93,62,88,88,30,69,65,52,93,88,45,72,81,61,29,46,74,28,35,59,56,73,65,58,47,50,54,29,60,78,72,72,54,85,84,78,53,86,76,31,37,67,32,57,34,44,41,26,43,50,50,22,52,52,52,47,53,51,21,61,74,70,71,38,44,82,84,42,43,53,64,32,49,40,26,44,54,49,17,54,48,39,63,40,26,54,58,42,50,52,53,53,47,43,44,53,46,24,56,76,68,74,42,90,62,74,82,60,80,51,94,62,42,68,55,37,54,76,73,50,69,52,56,71,59,44,48,52,51,41,48,46,39,29,56,60,71,66,60,67,71,76,52,63,44,45,55,51,30,48,51,54,51,37,73,70,45,74,61,79,51,52,70,75,51,61,48,73,47,74,45,96,87,70,47,72,48,75,45,70,47,70,85,57,93,76,87,74,66,60,70,60,51,52,51,32,43,53,48,19,54,61,54,35,50,38,52,68,72,70,75,82,24,55,31,7,53,50,29,70,58,37,52,60,48,35,41,76,67,69,73,46,135

Mean predicted aligned error: 7.34 Å